Protein AF-0000000067930730 (afdb_homodimer)

Sequence (250 aa):
MSTTVNVRYMVNDVDEALAWYTKHLGFTQLSNHAPAFADVTRGALRLLLSGPTSSAGRPMPDSERPSPGGWNRIHLIVEDIAAEVARLRAAGLSFRNEIVTGPGGSQILLVDPSGNLVELFQPAKMSTTVNVRYMVNDVDEALAWYTKHLGFTQLSNHAPAFADVTRGALRLLLSGPTSSAGRPMPDSERPSPGGWNRIHLIVEDIAAEVARLRAAGLSFRNEIVTGPGGSQILLVDPSGNLVELFQPAK

Structure (mmCIF, N/CA/C/O backbone):
data_AF-0000000067930730-model_v1
#
loop_
_entity.id
_entity.type
_entity.pdbx_description
1 polymer 'VOC domain-containing protein'
#
loop_
_atom_site.group_PDB
_atom_site.id
_atom_site.type_symbol
_atom_site.label_atom_id
_atom_site.label_alt_id
_atom_site.label_comp_id
_atom_site.label_asym_id
_atom_site.label_entity_id
_atom_site.label_seq_id
_atom_site.pdbx_PDB_ins_code
_atom_site.Cartn_x
_atom_site.Cartn_y
_atom_site.Cartn_z
_atom_site.occupancy
_atom_site.B_iso_or_equiv
_atom_site.auth_seq_id
_atom_site.auth_comp_id
_atom_site.auth_asym_id
_atom_site.auth_atom_id
_atom_site.pdbx_PDB_model_num
ATOM 1 N N . MET A 1 1 ? -7.398 0.346 -21.312 1 43.09 1 MET A N 1
ATOM 2 C CA . MET A 1 1 ? -6.949 -0.414 -20.141 1 43.09 1 MET A CA 1
ATOM 3 C C . MET A 1 1 ? -7.062 0.419 -18.875 1 43.09 1 MET A C 1
ATOM 5 O O . MET A 1 1 ? -6.797 1.623 -18.891 1 43.09 1 MET A O 1
ATOM 9 N N . SER A 1 2 ? -7.891 0.052 -17.953 1 58.41 2 SER A N 1
ATOM 10 C CA . SER A 1 2 ? -8.156 0.909 -16.797 1 58.41 2 SER A CA 1
ATOM 11 C C . SER A 1 2 ? -6.855 1.415 -16.172 1 58.41 2 SER A C 1
ATOM 13 O O . SER A 1 2 ? -5.895 0.658 -16.031 1 58.41 2 SER A O 1
ATOM 15 N N . THR A 1 3 ? -6.668 2.67 -16.203 1 85.94 3 THR A N 1
ATOM 16 C CA . THR A 1 3 ? -5.531 3.4 -15.648 1 85.94 3 THR A CA 1
ATOM 17 C C . THR A 1 3 ? -5.602 3.447 -14.125 1 85.94 3 THR A C 1
ATOM 19 O O . THR A 1 3 ? -4.926 4.258 -13.492 1 85.94 3 THR A O 1
ATOM 22 N N . THR A 1 4 ? -6.422 2.52 -13.617 1 95.62 4 THR A N 1
ATOM 23 C CA . THR A 1 4 ? -6.645 2.553 -12.172 1 95.62 4 THR A CA 1
ATOM 24 C C . THR A 1 4 ? -5.617 1.688 -11.445 1 95.62 4 THR A C 1
ATOM 26 O O . THR A 1 4 ? -5.305 0.58 -11.891 1 95.62 4 THR A O 1
ATOM 29 N N . VAL A 1 5 ? -5.117 2.209 -10.359 1 98.19 5 VAL A N 1
ATOM 30 C CA . VAL A 1 5 ? -4.25 1.456 -9.461 1 98.19 5 VAL A CA 1
ATOM 31 C C . VAL A 1 5 ? -5.008 1.105 -8.18 1 98.19 5 VAL A C 1
ATOM 33 O O . VAL A 1 5 ? -5.5 1.993 -7.48 1 98.19 5 VAL A O 1
ATOM 36 N N . ASN A 1 6 ? -5.133 -0.184 -7.887 1 98.5 6 ASN A N 1
ATOM 37 C CA . ASN A 1 6 ? -5.781 -0.637 -6.66 1 98.5 6 ASN A CA 1
ATOM 38 C C . ASN A 1 6 ? -4.766 -0.898 -5.555 1 98.5 6 ASN A C 1
ATOM 40 O O . ASN A 1 6 ? -3.729 -1.522 -5.789 1 98.5 6 ASN A O 1
ATOM 44 N N . VAL A 1 7 ? -5.047 -0.409 -4.391 1 98.94 7 VAL A N 1
ATOM 45 C CA . VAL A 1 7 ? -4.301 -0.706 -3.172 1 98.94 7 VAL A CA 1
ATOM 46 C C . VAL A 1 7 ? -5.266 -1.137 -2.068 1 98.94 7 VAL A C 1
ATOM 48 O O . VAL A 1 7 ? -6.312 -0.516 -1.873 1 98.94 7 VAL A O 1
ATOM 51 N N . ARG A 1 8 ? -4.949 -2.152 -1.389 1 98.88 8 ARG A N 1
ATOM 52 C CA . ARG A 1 8 ? -5.812 -2.607 -0.304 1 98.88 8 ARG A CA 1
ATOM 53 C C . ARG A 1 8 ? -5.223 -2.24 1.055 1 98.88 8 ARG A C 1
ATOM 55 O O . ARG A 1 8 ? -4.066 -2.553 1.34 1 98.88 8 ARG A O 1
ATOM 62 N N . TYR A 1 9 ? -5.957 -1.574 1.856 1 98.94 9 TYR A N 1
ATOM 63 C CA . TYR A 1 9 ? -5.711 -1.359 3.277 1 98.94 9 TYR A CA 1
ATOM 64 C C . TYR A 1 9 ? -6.664 -2.188 4.129 1 98.94 9 TYR A C 1
ATOM 66 O O . TYR A 1 9 ? -7.875 -2.18 3.902 1 98.94 9 TYR A O 1
ATOM 74 N N . MET A 1 10 ? -6.129 -2.941 5.074 1 98.88 10 MET A N 1
ATOM 75 C CA . MET A 1 10 ? -6.973 -3.514 6.121 1 98.88 10 MET A CA 1
ATOM 76 C C . MET A 1 10 ? -7.418 -2.441 7.105 1 98.88 10 MET A C 1
ATOM 78 O O . MET A 1 10 ? -6.629 -1.58 7.496 1 98.88 10 MET A O 1
ATOM 82 N N . VAL A 1 11 ? -8.648 -2.516 7.465 1 98.94 11 VAL A N 1
ATOM 83 C CA . VAL A 1 11 ? -9.148 -1.526 8.414 1 98.94 11 VAL A CA 1
ATOM 84 C C . VAL A 1 11 ? -9.961 -2.221 9.5 1 98.94 11 VAL A C 1
ATOM 86 O O . VAL A 1 11 ? -10.547 -3.283 9.266 1 98.94 11 VAL A O 1
ATOM 89 N N . ASN A 1 12 ? -10.031 -1.617 10.695 1 98.81 12 ASN A N 1
ATOM 90 C CA . ASN A 1 12 ? -10.805 -2.168 11.805 1 98.81 12 ASN A CA 1
ATOM 91 C C . ASN A 1 12 ? -12.297 -1.916 11.633 1 98.81 12 ASN A C 1
ATOM 93 O O . ASN A 1 12 ? -13.117 -2.762 11.992 1 98.81 12 ASN A O 1
ATOM 97 N N . ASP A 1 13 ? -12.664 -0.769 11.164 1 98.88 13 ASP A N 1
ATOM 98 C CA . ASP A 1 13 ? -14.031 -0.29 10.977 1 98.88 13 ASP A CA 1
ATOM 99 C C . ASP A 1 13 ? -14.18 0.41 9.625 1 98.88 13 ASP A C 1
ATOM 101 O O . ASP A 1 13 ? -13.688 1.523 9.438 1 98.88 13 ASP A O 1
ATOM 105 N N . VAL A 1 14 ? -14.961 -0.175 8.719 1 98.88 14 VAL A N 1
ATOM 106 C CA . VAL A 1 14 ? -15.039 0.259 7.328 1 98.88 14 VAL A CA 1
ATOM 107 C C . VAL A 1 14 ? -15.719 1.623 7.246 1 98.88 14 VAL A C 1
ATOM 109 O O . VAL A 1 14 ? -15.242 2.521 6.551 1 98.88 14 VAL A O 1
ATOM 112 N N . ASP A 1 15 ? -16.766 1.771 7.965 1 98.88 15 ASP A N 1
ATOM 113 C CA . ASP A 1 15 ? -17.484 3.043 7.926 1 98.88 15 ASP A CA 1
ATOM 114 C C . ASP A 1 15 ? -16.609 4.18 8.438 1 98.88 15 ASP A C 1
ATOM 116 O O . ASP A 1 15 ? -16.609 5.281 7.883 1 98.88 15 ASP A O 1
ATOM 120 N N . GLU A 1 16 ? -15.93 3.934 9.516 1 98.88 16 GLU A N 1
ATOM 121 C CA . GLU A 1 16 ? -15.039 4.945 10.062 1 98.88 16 GLU A CA 1
ATOM 122 C C . GLU A 1 16 ? -13.945 5.316 9.062 1 98.88 16 GLU A C 1
ATOM 124 O O . GLU A 1 16 ? -13.656 6.5 8.867 1 98.88 16 GLU A O 1
ATOM 129 N N . ALA A 1 17 ? -13.359 4.336 8.445 1 98.94 17 ALA A N 1
ATOM 130 C CA . ALA A 1 17 ? -12.32 4.582 7.449 1 98.94 17 ALA A CA 1
ATOM 131 C C . ALA A 1 17 ? -12.875 5.371 6.27 1 98.94 17 ALA A C 1
ATOM 133 O O . ALA A 1 17 ? -12.258 6.348 5.824 1 98.94 17 ALA A O 1
ATOM 134 N N . LEU A 1 18 ? -13.992 4.926 5.781 1 98.94 18 LEU A N 1
ATOM 135 C CA . LEU A 1 18 ? -14.648 5.594 4.66 1 98.94 18 LEU A CA 1
ATOM 136 C C . LEU A 1 18 ? -14.852 7.074 4.953 1 98.94 18 LEU A C 1
ATOM 138 O O . LEU A 1 18 ? -14.477 7.93 4.148 1 98.94 18 LEU A O 1
ATOM 142 N N . ALA A 1 19 ? -15.375 7.371 6.07 1 98.94 19 ALA A N 1
ATOM 143 C CA . ALA A 1 19 ? -15.641 8.75 6.473 1 98.94 19 ALA A CA 1
ATOM 144 C C . ALA A 1 19 ? -14.344 9.547 6.594 1 98.94 19 ALA A C 1
ATOM 146 O O . ALA A 1 19 ? -14.273 10.695 6.16 1 98.94 19 ALA A O 1
ATOM 147 N N . TRP A 1 20 ? -13.375 8.953 7.137 1 98.94 20 TRP A N 1
ATOM 148 C CA . TRP A 1 20 ? -12.102 9.617 7.398 1 98.94 20 TRP A CA 1
ATOM 149 C C . TRP A 1 20 ? -11.398 9.984 6.094 1 98.94 20 TRP A C 1
ATOM 151 O O . TRP A 1 20 ? -10.969 11.125 5.914 1 98.94 20 TRP A O 1
ATOM 161 N N . TYR A 1 21 ? -11.328 9.07 5.137 1 98.94 21 TYR A N 1
ATOM 162 C CA . TYR A 1 21 ? -10.609 9.297 3.885 1 98.94 21 TYR A CA 1
ATOM 163 C C . TYR A 1 21 ? -11.352 10.305 3.01 1 98.94 21 TYR A C 1
ATOM 165 O O . TYR A 1 21 ? -10.727 11.078 2.287 1 98.94 21 TYR A O 1
ATOM 173 N N . THR A 1 22 ? -12.641 10.234 3.033 1 98.94 22 THR A N 1
ATOM 174 C CA . THR A 1 22 ? -13.414 11.156 2.211 1 98.94 22 THR A CA 1
ATOM 175 C C . THR A 1 22 ? -13.398 12.562 2.818 1 98.94 22 THR A C 1
ATOM 177 O O . THR A 1 22 ? -13.305 13.555 2.096 1 98.94 22 THR A O 1
ATOM 180 N N . LYS A 1 23 ? -13.43 12.648 4.09 1 98.81 23 LYS A N 1
ATOM 181 C CA . LYS A 1 23 ? -13.484 13.945 4.762 1 98.81 23 LYS A CA 1
ATOM 182 C C . LYS A 1 23 ? -12.133 14.641 4.727 1 98.81 23 LYS A C 1
ATOM 184 O O . LYS A 1 23 ? -12.055 15.859 4.516 1 98.81 23 LYS A O 1
ATOM 189 N N . HIS A 1 24 ? -11.07 13.891 4.93 1 98.88 24 HIS A N 1
ATOM 190 C CA . HIS A 1 24 ? -9.836 14.578 5.285 1 98.88 24 HIS A CA 1
ATOM 191 C C . HIS A 1 24 ? -8.836 14.547 4.133 1 98.88 24 HIS A C 1
ATOM 193 O O . HIS A 1 24 ? -7.914 15.367 4.086 1 98.88 24 HIS A O 1
ATOM 199 N N . LEU A 1 25 ? -9.008 13.57 3.197 1 98.69 25 LEU A N 1
ATOM 200 C CA . LEU A 1 25 ? -7.898 13.383 2.268 1 98.69 25 LEU A CA 1
ATOM 201 C C . LEU A 1 25 ? -8.375 13.484 0.823 1 98.69 25 LEU A C 1
ATOM 203 O O . LEU A 1 25 ? -7.664 13.094 -0.102 1 98.69 25 LEU A O 1
ATOM 207 N N . GLY A 1 26 ? -9.586 13.914 0.59 1 97.94 26 GLY A N 1
ATOM 208 C CA . GLY A 1 26 ? -10.062 14.25 -0.742 1 97.94 26 GLY A CA 1
ATOM 209 C C . GLY A 1 26 ? -10.461 13.039 -1.556 1 97.94 26 GLY A C 1
ATOM 210 O O . GLY A 1 26 ? -10.523 13.102 -2.785 1 97.94 26 GLY A O 1
ATOM 211 N N . PHE A 1 27 ? -10.633 11.922 -0.904 1 98.69 27 PHE A N 1
ATOM 212 C CA . PHE A 1 27 ? -11.125 10.742 -1.607 1 98.69 27 PHE A CA 1
ATOM 213 C C . PHE A 1 27 ? -12.625 10.844 -1.852 1 98.69 27 PHE A C 1
ATOM 215 O O . PHE A 1 27 ? -13.344 11.508 -1.096 1 98.69 27 PHE A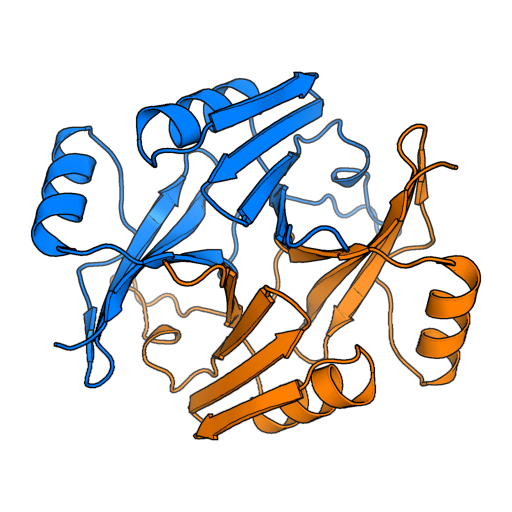 O 1
ATOM 222 N N . THR A 1 28 ? -13.07 10.125 -2.928 1 98.81 28 THR A N 1
ATOM 223 C CA . THR A 1 28 ? -14.492 9.984 -3.232 1 98.81 28 THR A CA 1
ATOM 224 C C . THR A 1 28 ? -14.938 8.539 -3.045 1 98.81 28 THR A C 1
ATOM 226 O O . THR A 1 28 ? -14.242 7.605 -3.453 1 98.81 28 THR A O 1
ATOM 229 N N . GLN A 1 29 ? -16.094 8.367 -2.436 1 98.88 29 GLN A N 1
ATOM 230 C CA . GLN A 1 29 ? -16.641 7.031 -2.217 1 98.88 29 GLN A CA 1
ATOM 231 C C . GLN A 1 29 ? -17.078 6.391 -3.531 1 98.88 29 GLN A C 1
ATOM 233 O O . GLN A 1 29 ? -17.75 7.023 -4.34 1 98.88 29 GLN A O 1
ATOM 238 N N . LEU A 1 30 ? -16.703 5.18 -3.752 1 98.75 30 LEU A N 1
ATOM 239 C CA . LEU A 1 30 ? -17.156 4.418 -4.906 1 98.75 30 LEU A CA 1
ATOM 240 C C . LEU A 1 30 ? -18.266 3.449 -4.516 1 98.75 30 LEU A C 1
ATOM 242 O O . LEU A 1 30 ? -19.281 3.342 -5.211 1 98.75 30 LEU A O 1
ATOM 246 N N . SER A 1 31 ? -18.094 2.67 -3.455 1 98.56 31 SER A N 1
ATOM 247 C CA . SER A 1 31 ? -19.094 1.744 -2.949 1 98.56 31 SER A CA 1
ATOM 248 C C . SER A 1 31 ? -18.984 1.576 -1.438 1 98.56 31 SER A C 1
ATOM 250 O O . SER A 1 31 ? -17.953 1.918 -0.846 1 98.56 31 SER A O 1
ATOM 252 N N . ASN A 1 32 ? -20.016 1.105 -0.797 1 98.69 32 ASN A N 1
ATOM 253 C CA . ASN A 1 32 ? -20.062 0.792 0.627 1 98.69 32 ASN A CA 1
ATOM 254 C C . ASN A 1 32 ? -20.812 -0.507 0.894 1 98.69 32 ASN A C 1
ATOM 256 O O . ASN A 1 32 ? -22.047 -0.549 0.79 1 98.69 32 ASN A O 1
ATOM 260 N N . HIS A 1 33 ? -20.109 -1.463 1.196 1 98 33 HIS A N 1
ATOM 261 C CA . HIS A 1 33 ? -20.641 -2.764 1.59 1 98 33 HIS A CA 1
ATOM 262 C C . HIS A 1 33 ? -20.203 -3.127 3.008 1 98 33 HIS A C 1
ATOM 264 O O . HIS A 1 33 ? -19.828 -4.266 3.271 1 98 33 HIS A O 1
ATOM 270 N N . ALA A 1 34 ? -20.188 -2.219 3.916 1 98 34 ALA A N 1
ATOM 271 C CA . ALA A 1 34 ? -19.828 -2.436 5.316 1 98 34 ALA A CA 1
ATOM 272 C C . ALA A 1 34 ? -20.719 -3.504 5.945 1 98 34 ALA A C 1
ATOM 274 O O . ALA A 1 34 ? -21.891 -3.645 5.578 1 98 34 ALA A O 1
ATOM 275 N N . PRO A 1 35 ? -20.188 -4.227 6.902 1 98.31 35 PRO A N 1
ATOM 276 C CA . PRO A 1 35 ? -18.891 -3.965 7.527 1 98.31 35 PRO A CA 1
ATOM 277 C C . PRO A 1 35 ? -17.734 -4.621 6.773 1 98.31 35 PRO A C 1
ATOM 279 O O . PRO A 1 35 ? -16.578 -4.484 7.176 1 98.31 35 PRO A O 1
ATOM 282 N N . ALA A 1 36 ? -17.969 -5.227 5.676 1 97.75 36 ALA A N 1
ATOM 283 C CA . ALA A 1 36 ? -16.938 -6.035 5.039 1 97.75 36 ALA A CA 1
ATOM 284 C C . ALA A 1 36 ? -15.992 -5.168 4.207 1 97.75 36 ALA A C 1
ATOM 286 O O . ALA A 1 36 ? -14.773 -5.379 4.211 1 97.75 36 ALA A O 1
ATOM 287 N N . PHE A 1 37 ? -16.625 -4.207 3.607 1 98.12 37 PHE A N 1
ATOM 288 C CA . PHE A 1 37 ? -15.789 -3.631 2.553 1 98.12 37 PHE A CA 1
ATOM 289 C C . PHE A 1 37 ? -16.359 -2.291 2.092 1 98.12 37 PHE A C 1
ATOM 291 O O . PHE A 1 37 ? -17.578 -2.127 1.991 1 98.12 37 PHE A O 1
ATOM 298 N N . ALA A 1 38 ? -15.516 -1.338 1.726 1 98.81 38 ALA A N 1
ATOM 299 C CA . ALA A 1 38 ? -15.797 -0.147 0.929 1 98.81 38 ALA A CA 1
ATOM 300 C C . ALA A 1 38 ? -14.594 0.24 0.074 1 98.81 38 ALA A C 1
ATOM 302 O O . ALA A 1 38 ? -13.492 -0.275 0.275 1 98.81 38 ALA A O 1
ATOM 303 N N . ASP A 1 39 ? -14.836 1.075 -0.892 1 98.75 39 ASP A N 1
ATOM 304 C CA . ASP A 1 39 ? -13.695 1.594 -1.638 1 98.75 39 ASP A CA 1
ATOM 305 C C . ASP A 1 39 ? -13.883 3.068 -1.982 1 98.75 39 ASP A C 1
ATOM 307 O O . ASP A 1 39 ? -15.016 3.553 -2.051 1 98.75 39 ASP A O 1
ATOM 311 N N . VAL A 1 40 ? -12.773 3.73 -2.105 1 98.88 40 VAL A N 1
ATOM 312 C CA . VAL A 1 40 ? -12.719 5.152 -2.424 1 98.88 40 VAL A CA 1
ATOM 313 C C . VAL A 1 40 ? -11.68 5.395 -3.518 1 98.88 40 VAL A C 1
ATOM 315 O O . VAL A 1 40 ? -10.805 4.555 -3.75 1 98.88 40 VAL A O 1
ATOM 318 N N . THR A 1 41 ? -11.781 6.555 -4.137 1 98.56 41 THR A N 1
ATOM 319 C CA . THR A 1 41 ? -10.828 6.867 -5.195 1 98.56 41 THR A CA 1
ATOM 320 C C . THR A 1 41 ? -10.328 8.305 -5.066 1 98.56 41 THR A C 1
ATOM 322 O O . THR A 1 41 ? -11.047 9.172 -4.57 1 98.56 41 THR A O 1
ATOM 325 N N . ARG A 1 42 ? -9.172 8.594 -5.43 1 97.81 42 ARG A N 1
ATOM 326 C CA . ARG A 1 42 ? -8.5 9.883 -5.609 1 97.81 42 ARG A CA 1
ATOM 327 C C . ARG A 1 42 ? -7.547 9.844 -6.797 1 97.81 42 ARG A C 1
ATOM 329 O O . ARG A 1 42 ? -6.477 9.234 -6.723 1 97.81 42 ARG A O 1
ATOM 336 N N . GLY A 1 43 ? -7.969 10.531 -7.93 1 95.94 43 GLY A N 1
ATOM 337 C CA . GLY A 1 43 ? -7.25 10.352 -9.18 1 95.94 43 GLY A CA 1
ATOM 338 C C . GLY A 1 43 ? -7.273 8.914 -9.68 1 95.94 43 GLY A C 1
ATOM 339 O O . GLY A 1 43 ? -8.336 8.305 -9.781 1 95.94 43 GLY A O 1
ATOM 340 N N . ALA A 1 44 ? -6.074 8.375 -9.984 1 97.31 44 ALA A N 1
ATOM 341 C CA . ALA A 1 44 ? -5.965 7.023 -10.516 1 97.31 44 ALA A CA 1
ATOM 342 C C . ALA A 1 44 ? -5.922 5.992 -9.391 1 97.31 44 ALA A C 1
ATOM 344 O O . ALA A 1 44 ? -5.941 4.785 -9.641 1 97.31 44 ALA A O 1
ATOM 345 N N . LEU A 1 45 ? -5.848 6.426 -8.172 1 98.38 45 LEU A N 1
ATOM 346 C CA . LEU A 1 45 ? -5.77 5.516 -7.031 1 98.38 45 LEU A CA 1
ATOM 347 C C . LEU A 1 45 ? -7.16 5.086 -6.582 1 98.38 45 LEU A C 1
ATOM 349 O O . LEU A 1 45 ? -8.008 5.93 -6.27 1 98.38 45 LEU A O 1
ATOM 353 N N . ARG A 1 46 ? -7.418 3.846 -6.551 1 98.69 46 ARG A N 1
ATOM 354 C CA . ARG A 1 46 ? -8.539 3.229 -5.848 1 98.69 46 ARG A CA 1
ATOM 355 C C . ARG A 1 46 ? -8.062 2.51 -4.59 1 98.69 46 ARG A C 1
ATOM 357 O O . ARG A 1 46 ? -7.297 1.549 -4.672 1 98.69 46 ARG A O 1
ATOM 364 N N . LEU A 1 47 ? -8.492 3.004 -3.488 1 98.94 47 LEU A N 1
ATOM 365 C CA . LEU A 1 47 ? -8.156 2.398 -2.205 1 98.94 47 LEU A CA 1
ATOM 366 C C . LEU A 1 47 ? -9.258 1.458 -1.738 1 98.94 47 LEU A C 1
ATOM 368 O O . LEU A 1 47 ? -10.406 1.879 -1.562 1 98.94 47 LEU A O 1
ATOM 372 N N . LEU A 1 48 ? -8.93 0.212 -1.618 1 98.88 48 LEU A N 1
ATOM 373 C CA . LEU A 1 48 ? -9.836 -0.809 -1.102 1 98.88 48 LEU A CA 1
ATOM 374 C C . LEU A 1 48 ? -9.758 -0.882 0.42 1 98.88 48 LEU A C 1
ATOM 376 O O . LEU A 1 48 ? -8.727 -1.268 0.977 1 98.88 48 LEU A O 1
ATOM 380 N N . LEU A 1 49 ? -10.781 -0.483 1.051 1 98.94 49 LEU A N 1
ATOM 381 C CA . LEU A 1 49 ? -10.891 -0.521 2.506 1 98.94 49 LEU A CA 1
ATOM 382 C C . LEU A 1 49 ? -11.539 -1.82 2.967 1 98.94 49 LEU A C 1
ATOM 384 O O . LEU A 1 49 ? -12.766 -1.954 2.924 1 98.94 49 LEU A O 1
ATOM 388 N N . SER A 1 50 ? -10.773 -2.723 3.459 1 98.75 50 SER A N 1
ATOM 389 C CA . SER A 1 50 ? -11.25 -4.07 3.758 1 98.75 50 SER A CA 1
ATOM 390 C C . SER A 1 50 ? -11.359 -4.297 5.262 1 98.75 50 SER A C 1
ATOM 392 O O . SER A 1 50 ? -10.367 -4.191 5.984 1 98.75 50 SER A O 1
ATOM 394 N N . GLY A 1 51 ? -12.484 -4.605 5.688 1 98.56 51 GLY A N 1
ATOM 395 C CA . GLY A 1 51 ? -12.703 -4.938 7.086 1 98.56 51 GLY A CA 1
ATOM 396 C C . GLY A 1 51 ? -12.438 -6.398 7.398 1 98.56 51 GLY A C 1
ATOM 397 O O . GLY A 1 51 ? -12.086 -7.176 6.508 1 98.56 51 GLY A O 1
ATOM 398 N N . PRO A 1 52 ? -12.602 -6.75 8.711 1 97.5 52 PRO A N 1
ATOM 399 C CA . PRO A 1 52 ? -12.258 -8.109 9.133 1 97.5 52 PRO A CA 1
ATOM 400 C C . PRO A 1 52 ? -13.156 -9.164 8.5 1 97.5 52 PRO A C 1
ATOM 402 O O . PRO A 1 52 ? -12.789 -10.344 8.453 1 97.5 52 PRO A O 1
ATOM 405 N N . THR A 1 53 ? -14.336 -8.82 8.031 1 96.19 53 THR A N 1
ATOM 406 C CA . THR A 1 53 ? -15.266 -9.812 7.496 1 96.19 53 THR A CA 1
ATOM 407 C C . THR A 1 53 ? -15.188 -9.867 5.973 1 96.19 53 THR A C 1
ATOM 409 O O . THR A 1 53 ? -16 -10.531 5.328 1 96.19 53 THR A O 1
ATOM 412 N N . SER A 1 54 ? -14.305 -9.148 5.414 1 96.25 54 SER A N 1
ATOM 413 C CA . SER A 1 54 ? -14.086 -9.211 3.973 1 96.25 54 SER A CA 1
ATOM 414 C C . SER A 1 54 ? -13.398 -10.508 3.572 1 96.25 54 SER A C 1
ATOM 416 O O . SER A 1 54 ? -12.836 -11.203 4.418 1 96.25 54 SER A O 1
ATOM 418 N N . SER A 1 55 ? -13.445 -10.789 2.277 1 94.81 55 SER A N 1
ATOM 419 C CA . SER A 1 55 ? -12.688 -11.93 1.771 1 94.81 55 SER A CA 1
ATOM 420 C C . SER A 1 55 ? -11.195 -11.766 2.037 1 94.81 55 SER A C 1
ATOM 422 O O . SER A 1 55 ? -10.508 -12.742 2.334 1 94.81 55 SER A O 1
ATOM 424 N N . ALA A 1 56 ? -10.664 -10.578 2.016 1 96.12 56 ALA A N 1
ATOM 425 C CA . ALA A 1 56 ? -9.25 -10.297 2.25 1 96.12 56 ALA A CA 1
ATOM 426 C C . ALA A 1 56 ? -8.891 -10.477 3.723 1 96.12 56 ALA A C 1
ATOM 428 O O . ALA A 1 56 ? -7.715 -10.539 4.078 1 96.12 56 ALA A O 1
ATOM 429 N N . GLY A 1 57 ? -9.852 -10.461 4.555 1 96.31 57 GLY A N 1
ATOM 430 C CA . GLY A 1 57 ? -9.648 -10.586 5.992 1 96.31 57 GLY A CA 1
ATOM 431 C C . GLY A 1 57 ? -9.703 -12.016 6.48 1 96.31 57 GLY A C 1
ATOM 432 O O . GLY A 1 57 ? -9.625 -12.273 7.684 1 96.31 57 GLY A O 1
ATOM 433 N N . ARG A 1 58 ? -9.898 -12.953 5.562 1 95.25 58 ARG A N 1
ATOM 434 C CA . ARG A 1 58 ? -9.961 -14.359 5.949 1 95.25 58 ARG A CA 1
ATOM 435 C C . ARG A 1 58 ? -8.648 -14.82 6.57 1 95.25 58 ARG A C 1
ATOM 437 O O . ARG A 1 58 ? -7.57 -14.398 6.145 1 95.25 58 ARG A O 1
ATOM 444 N N . PRO A 1 59 ? -8.789 -15.703 7.559 1 96.19 59 PRO A N 1
ATOM 445 C CA . PRO A 1 59 ? -7.559 -16.219 8.172 1 96.19 59 PRO A CA 1
ATOM 446 C C . PRO A 1 59 ? -6.656 -16.938 7.168 1 96.19 59 PRO A C 1
ATOM 448 O O . PRO A 1 59 ? -7.148 -17.594 6.254 1 96.19 59 PRO A O 1
ATOM 451 N N . MET A 1 60 ? -5.402 -16.812 7.41 1 97.06 60 MET A N 1
ATOM 452 C CA . MET A 1 60 ? -4.414 -17.547 6.629 1 97.06 60 MET A CA 1
ATOM 453 C C . MET A 1 60 ? -4.375 -19.016 7.047 1 97.06 60 MET A C 1
ATOM 455 O O . MET A 1 60 ? -4.938 -19.391 8.078 1 97.06 60 MET A O 1
ATOM 459 N N . PRO A 1 61 ? -3.754 -19.875 6.152 1 95.69 61 PRO A N 1
ATOM 460 C CA . PRO A 1 61 ? -3.676 -21.297 6.492 1 95.69 61 PRO A CA 1
ATOM 461 C C . PRO A 1 61 ? -3.098 -21.547 7.883 1 95.69 61 PRO A C 1
ATOM 463 O O . PRO A 1 61 ? -3.453 -22.531 8.539 1 95.69 61 PRO A O 1
ATOM 466 N N . ASP A 1 62 ? -2.26 -20.688 8.375 1 96.44 62 ASP A N 1
ATOM 467 C CA . ASP A 1 62 ? -1.674 -20.828 9.703 1 96.44 62 ASP A CA 1
ATOM 468 C C . ASP A 1 62 ? -2.539 -20.156 10.766 1 96.44 62 ASP A C 1
ATOM 470 O O . ASP A 1 62 ? -2.092 -19.922 11.891 1 96.44 62 ASP A O 1
ATOM 474 N N . SER A 1 63 ? -3.627 -19.656 10.445 1 96.88 63 SER A N 1
ATOM 475 C CA . SER A 1 63 ? -4.672 -19.094 11.297 1 96.88 63 SER A CA 1
ATOM 476 C C . SER A 1 63 ? -4.43 -17.625 11.57 1 96.88 63 SER A C 1
ATOM 478 O O . SER A 1 63 ? -5.246 -16.969 12.227 1 96.88 63 SER A O 1
ATOM 480 N N . GLU A 1 64 ? -3.301 -17.156 11.133 1 97 64 GLU A N 1
ATOM 481 C CA . GLU A 1 64 ? -3.098 -15.719 11.266 1 97 64 GLU A CA 1
ATOM 482 C C . GLU A 1 64 ? -4.145 -14.945 10.477 1 97 64 GLU A C 1
ATOM 484 O O . GLU A 1 64 ? -4.504 -15.328 9.359 1 97 64 GLU A O 1
ATOM 489 N N . ARG A 1 65 ? -4.57 -13.781 11.062 1 97.44 65 ARG A N 1
ATOM 490 C CA . ARG A 1 65 ? -5.547 -12.945 10.383 1 97.44 65 ARG A CA 1
ATOM 491 C C . ARG A 1 65 ? -4.906 -11.648 9.883 1 97.44 65 ARG A C 1
ATOM 493 O O . ARG A 1 65 ? -4.16 -11 10.617 1 97.44 65 ARG A O 1
ATOM 500 N N . PRO A 1 66 ? -5.258 -11.289 8.664 1 98.06 66 PRO A N 1
ATOM 501 C CA . PRO A 1 66 ? -4.84 -9.953 8.227 1 98.06 66 PRO A CA 1
ATOM 502 C C . PRO A 1 66 ? -5.301 -8.852 9.172 1 98.06 66 PRO A C 1
ATOM 504 O O . PRO A 1 66 ? -6.402 -8.922 9.719 1 98.06 66 PRO A O 1
ATOM 507 N N . SER A 1 67 ? -4.453 -7.895 9.375 1 98.56 67 SER A N 1
ATOM 508 C CA . SER A 1 67 ? -4.754 -6.789 10.281 1 98.56 67 SER A CA 1
ATOM 509 C C . SER A 1 67 ? -4.156 -5.484 9.773 1 98.56 67 SER A C 1
ATOM 511 O O . SER A 1 67 ? -3.201 -5.492 8.992 1 98.56 67 SER A O 1
ATOM 513 N N . PRO A 1 68 ? -4.742 -4.344 10.172 1 98.69 68 PRO A N 1
ATOM 514 C CA . PRO A 1 68 ? -4.199 -3.062 9.719 1 98.69 68 PRO A CA 1
ATOM 515 C C . PRO A 1 68 ? -2.84 -2.744 10.336 1 98.69 68 PRO A C 1
ATOM 517 O O . PRO A 1 68 ? -2.428 -3.398 11.297 1 98.69 68 PRO A O 1
ATOM 520 N N . GLY A 1 69 ? -2.217 -1.686 9.734 1 98.19 69 GLY A N 1
ATOM 521 C CA . GLY A 1 69 ? -0.925 -1.211 10.195 1 98.19 69 GLY A CA 1
ATOM 522 C C . GLY A 1 69 ? 0.209 -1.526 9.242 1 98.19 69 GLY A C 1
ATOM 523 O O . GLY A 1 69 ? -0.001 -1.612 8.031 1 98.19 69 GLY A O 1
ATOM 524 N N . GLY A 1 70 ? 1.497 -1.502 9.883 1 98.06 70 GLY A N 1
ATOM 525 C CA . GLY A 1 70 ? 2.701 -1.713 9.102 1 98.06 70 GLY A CA 1
ATOM 526 C C . GLY A 1 70 ? 3.268 -0.431 8.516 1 98.06 70 GLY A C 1
ATOM 527 O O . GLY A 1 70 ? 2.834 0.665 8.875 1 98.06 70 GLY A O 1
ATOM 528 N N . TRP A 1 71 ? 4.27 -0.64 7.633 1 98.69 71 TRP A N 1
ATOM 529 C CA . TRP A 1 71 ? 5.043 0.525 7.215 1 98.69 71 TRP A CA 1
ATOM 530 C C . TRP A 1 71 ? 4.855 0.796 5.727 1 98.69 71 TRP A C 1
ATOM 532 O O . TRP A 1 71 ? 5.195 1.877 5.238 1 98.69 71 TRP A O 1
ATOM 542 N N . ASN A 1 72 ? 4.375 -0.225 4.895 1 98.81 72 ASN A N 1
ATOM 543 C CA . ASN A 1 72 ? 4.004 0.034 3.508 1 98.81 72 ASN A CA 1
ATOM 544 C C . ASN A 1 72 ? 2.807 0.973 3.414 1 98.81 72 ASN A C 1
ATOM 546 O O . ASN A 1 72 ? 1.866 0.866 4.203 1 98.81 72 ASN A O 1
ATOM 550 N N . ARG A 1 73 ? 2.828 1.86 2.344 1 98.88 73 ARG A N 1
ATOM 551 C CA . ARG A 1 73 ? 1.809 2.902 2.408 1 98.88 73 ARG A CA 1
ATOM 552 C C . ARG A 1 73 ? 1.574 3.525 1.036 1 98.88 73 ARG A C 1
ATOM 554 O O . ARG A 1 73 ? 2.455 3.488 0.174 1 98.88 73 ARG A O 1
ATOM 561 N N . ILE A 1 74 ? 0.384 4.059 0.917 1 98.88 74 ILE A N 1
ATOM 562 C CA . ILE A 1 74 ? 0.145 4.961 -0.203 1 98.88 74 ILE A CA 1
ATOM 563 C C . ILE A 1 74 ? 0.884 6.277 0.03 1 98.88 74 ILE A C 1
ATOM 565 O O . ILE A 1 74 ? 1.159 6.648 1.174 1 98.88 74 ILE A O 1
ATOM 569 N N . HIS A 1 75 ? 1.244 6.852 -0.99 1 98.31 75 HIS A N 1
ATOM 570 C CA . HIS A 1 75 ? 2.07 8.047 -1.071 1 98.31 75 HIS A CA 1
ATOM 571 C C . HIS A 1 75 ? 1.357 9.164 -1.832 1 98.31 75 HIS A C 1
ATOM 573 O O . HIS A 1 75 ? 1.197 9.078 -3.053 1 98.31 75 HIS A O 1
ATOM 579 N N . LEU A 1 76 ? 0.938 10.258 -1.132 1 98.38 76 LEU A N 1
ATOM 580 C CA . LEU A 1 76 ? 0.15 11.336 -1.723 1 98.38 76 LEU A CA 1
ATOM 581 C C . LEU A 1 76 ? 0.985 12.602 -1.871 1 98.38 76 LEU A C 1
ATOM 583 O O . LEU A 1 76 ? 1.488 13.133 -0.881 1 98.38 76 LEU A O 1
ATOM 587 N N . ILE A 1 77 ? 1.036 13.109 -3.02 1 97.94 77 ILE A N 1
ATOM 588 C CA . ILE A 1 77 ? 1.752 14.352 -3.289 1 97.94 77 ILE A CA 1
ATOM 589 C C . ILE A 1 77 ? 0.876 15.539 -2.91 1 97.94 77 ILE A C 1
ATOM 591 O O . ILE A 1 77 ? -0.305 15.594 -3.262 1 97.94 77 ILE A O 1
ATOM 595 N N . VAL A 1 78 ? 1.444 16.422 -2.145 1 97.81 78 VAL A N 1
ATOM 596 C CA . VAL A 1 78 ? 0.752 17.656 -1.795 1 97.81 78 VAL A CA 1
ATOM 597 C C . VAL A 1 78 ? 1.573 18.859 -2.256 1 97.81 78 VAL A C 1
ATOM 599 O O . VAL A 1 78 ? 2.797 18.766 -2.373 1 97.81 78 VAL A O 1
ATOM 602 N N . GLU A 1 79 ? 0.914 19.953 -2.531 1 97 79 GLU A N 1
ATOM 603 C CA . GLU A 1 79 ? 1.574 21.156 -3.049 1 97 79 GLU A CA 1
ATOM 604 C C . GLU A 1 79 ? 2.318 21.891 -1.942 1 97 79 GLU A C 1
ATOM 606 O O . GLU A 1 79 ? 3.402 22.422 -2.17 1 97 79 GLU A O 1
ATOM 611 N N . ASP A 1 80 ? 1.746 22 -0.801 1 98.38 80 ASP A N 1
ATOM 612 C CA . ASP A 1 80 ? 2.273 22.672 0.383 1 98.38 80 ASP A CA 1
ATOM 613 C C . ASP A 1 80 ? 2.111 21.797 1.626 1 98.38 80 ASP A C 1
ATOM 615 O O . ASP A 1 80 ? 1.076 21.844 2.293 1 98.38 80 ASP A O 1
ATOM 619 N N . ILE A 1 81 ? 3.191 21.125 1.962 1 98.69 81 ILE A N 1
ATOM 620 C CA . ILE A 1 81 ? 3.096 20.094 2.996 1 98.69 81 ILE A CA 1
ATOM 621 C C . ILE A 1 81 ? 2.908 20.75 4.359 1 98.69 81 ILE A C 1
ATOM 623 O O . ILE A 1 81 ? 2.184 20.234 5.215 1 98.69 81 ILE A O 1
ATOM 627 N N . ALA A 1 82 ? 3.535 21.875 4.586 1 98.69 82 ALA A N 1
ATOM 628 C CA . ALA A 1 82 ? 3.369 22.578 5.855 1 98.69 82 ALA A CA 1
ATOM 629 C C . ALA A 1 82 ? 1.911 22.969 6.078 1 98.69 82 ALA A C 1
ATOM 631 O O . ALA A 1 82 ? 1.361 22.75 7.16 1 98.69 82 ALA A O 1
ATOM 632 N N . ALA A 1 83 ? 1.277 23.5 5.078 1 98.81 83 ALA A N 1
ATOM 633 C CA . ALA A 1 83 ? -0.118 23.922 5.172 1 98.81 83 ALA A CA 1
ATOM 634 C C . ALA A 1 83 ? -1.041 22.719 5.375 1 98.81 83 ALA A C 1
ATOM 636 O O . ALA A 1 83 ? -1.984 22.781 6.164 1 98.81 83 ALA A O 1
ATOM 637 N N . GLU A 1 84 ? -0.782 21.656 4.629 1 98.81 84 GLU A N 1
ATOM 638 C CA . GLU A 1 84 ? -1.631 20.484 4.734 1 98.81 84 GLU A CA 1
ATOM 639 C C . GLU A 1 84 ? -1.514 19.844 6.113 1 98.81 84 GLU A C 1
ATOM 641 O O . GLU A 1 84 ? -2.518 19.422 6.699 1 98.81 84 GLU A O 1
ATOM 646 N N . VAL A 1 85 ? -0.313 19.734 6.648 1 98.88 85 VAL A N 1
ATOM 647 C CA . VAL A 1 85 ? -0.092 19.172 7.977 1 98.88 85 VAL A CA 1
ATOM 648 C C . VAL A 1 85 ? -0.791 20.031 9.023 1 98.88 85 VAL A C 1
ATOM 650 O O . VAL A 1 85 ? -1.449 19.516 9.93 1 98.88 85 VAL A O 1
ATOM 653 N N . ALA A 1 86 ? -0.648 21.344 8.883 1 98.81 86 ALA A N 1
ATOM 654 C CA . ALA A 1 86 ? -1.319 22.25 9.812 1 98.81 86 ALA A CA 1
ATOM 655 C C . ALA A 1 86 ? -2.83 22.047 9.789 1 98.81 86 ALA A C 1
ATOM 657 O O . ALA A 1 86 ? -3.469 21.969 10.844 1 98.81 86 ALA A O 1
ATOM 658 N N . ARG A 1 87 ? -3.379 21.938 8.664 1 98.75 87 ARG A N 1
ATOM 659 C CA . ARG A 1 87 ? -4.816 21.719 8.508 1 98.75 87 ARG A CA 1
ATOM 660 C C . ARG A 1 87 ? -5.246 20.422 9.188 1 98.75 87 ARG A C 1
ATOM 662 O O . ARG A 1 87 ? -6.234 20.391 9.922 1 98.75 87 ARG A O 1
ATOM 669 N N . LEU A 1 88 ? -4.52 19.359 8.922 1 98.88 88 LEU A N 1
ATOM 670 C CA . LEU A 1 88 ? -4.879 18.047 9.438 1 98.88 88 LEU A CA 1
ATOM 671 C C . LEU A 1 88 ? -4.68 17.969 10.945 1 98.88 88 LEU A C 1
ATOM 673 O O . LEU A 1 88 ? -5.469 17.344 11.648 1 98.88 88 LEU A O 1
ATOM 677 N N . ARG A 1 89 ? -3.637 18.578 11.453 1 98.75 89 ARG A N 1
ATOM 678 C CA . ARG A 1 89 ? -3.455 18.656 12.898 1 98.75 89 ARG A CA 1
ATOM 679 C C . ARG A 1 89 ? -4.598 19.422 13.555 1 98.75 89 ARG A C 1
ATOM 681 O O . ARG A 1 89 ? -5.086 19.031 14.617 1 98.75 89 ARG A O 1
ATOM 688 N N . ALA A 1 90 ? -4.977 20.516 12.938 1 98.75 90 ALA A N 1
ATOM 689 C CA . ALA A 1 90 ? -6.078 21.312 13.461 1 98.75 90 ALA A CA 1
ATOM 690 C C . ALA A 1 90 ? -7.367 20.5 13.516 1 98.75 90 ALA A C 1
ATOM 692 O O . ALA A 1 90 ? -8.219 20.734 14.383 1 98.75 90 ALA A O 1
ATOM 693 N N . ALA A 1 91 ? -7.496 19.609 12.594 1 98.69 91 ALA A N 1
ATOM 694 C CA . ALA A 1 91 ? -8.664 18.734 12.547 1 98.69 91 ALA A CA 1
ATOM 695 C C . ALA A 1 91 ? -8.547 17.594 13.555 1 98.69 91 ALA A C 1
ATOM 697 O O . ALA A 1 91 ? -9.43 16.734 13.641 1 98.69 91 ALA A O 1
ATOM 698 N N . GLY A 1 92 ? -7.418 17.453 14.25 1 98.62 92 GLY A N 1
ATOM 699 C CA . GLY A 1 92 ? -7.254 16.484 15.328 1 98.62 92 GLY A CA 1
ATOM 700 C C . GLY A 1 92 ? -6.574 15.211 14.883 1 98.62 92 GLY A C 1
ATOM 701 O O . GLY A 1 92 ? -6.586 14.211 15.609 1 98.62 92 GLY A O 1
ATOM 702 N N . LEU A 1 93 ? -6.004 15.234 13.75 1 98.75 93 LEU A N 1
ATOM 703 C CA . LEU A 1 93 ? -5.391 14.008 13.242 1 98.75 93 LEU A CA 1
ATOM 704 C C . LEU A 1 93 ? -3.957 13.867 13.742 1 98.75 93 LEU A C 1
ATOM 706 O O . LEU A 1 93 ? -3.314 14.867 14.078 1 98.75 93 LEU A O 1
ATOM 710 N N . SER A 1 94 ? -3.494 12.602 13.766 1 98.31 94 SER A N 1
ATOM 711 C CA . SER A 1 94 ? -2.197 12.281 14.352 1 98.31 94 SER A CA 1
ATOM 712 C C . SER A 1 94 ? -1.175 11.93 13.281 1 98.31 94 SER A C 1
ATOM 714 O O . SER A 1 94 ? -1.524 11.352 12.25 1 98.31 94 SER A O 1
ATOM 716 N N . PHE A 1 95 ? 0.05 12.203 13.594 1 98.69 95 PHE A N 1
ATOM 717 C CA . PHE A 1 95 ? 1.2 11.883 12.758 1 98.69 95 PHE A CA 1
ATOM 718 C C . PHE A 1 95 ? 2.225 11.07 13.539 1 98.69 95 PHE A C 1
ATOM 720 O O . PHE A 1 95 ? 2.396 11.266 14.742 1 98.69 95 PHE A O 1
ATOM 727 N N . ARG A 1 96 ? 2.926 10.195 12.828 1 98.25 96 ARG A N 1
ATOM 728 C CA . ARG A 1 96 ? 3.936 9.359 13.469 1 98.25 96 ARG A CA 1
ATOM 729 C C . ARG A 1 96 ? 5.215 10.148 13.719 1 98.25 96 ARG A C 1
ATOM 731 O O . ARG A 1 96 ? 6.016 9.781 14.586 1 98.25 96 ARG A O 1
ATOM 738 N N . ASN A 1 97 ? 5.48 11.156 12.977 1 98.38 97 ASN A N 1
ATOM 739 C CA . ASN A 1 97 ? 6.707 11.945 13.023 1 98.38 97 ASN A CA 1
ATOM 740 C C . ASN A 1 97 ? 6.457 13.398 12.633 1 98.38 97 ASN A C 1
ATOM 742 O O . ASN A 1 97 ? 5.312 13.805 12.43 1 98.38 97 ASN A O 1
ATOM 746 N N . GLU A 1 98 ? 7.531 14.211 12.68 1 97.81 98 GLU A N 1
ATOM 747 C CA . GLU A 1 98 ? 7.504 15.555 12.102 1 97.81 98 GLU A CA 1
ATOM 748 C C . GLU A 1 98 ? 7.957 15.539 10.648 1 97.81 98 GLU A C 1
ATOM 750 O O . GLU A 1 98 ? 8.406 14.508 10.141 1 97.81 98 GLU A O 1
ATOM 755 N N . ILE A 1 99 ? 7.73 16.656 9.992 1 98.06 99 ILE A N 1
ATOM 756 C CA . ILE A 1 99 ? 8.125 16.734 8.586 1 98.06 99 ILE A CA 1
ATOM 757 C C . ILE A 1 99 ? 9.625 16.469 8.461 1 98.06 99 ILE A C 1
ATOM 759 O O . ILE A 1 99 ? 10.438 17.062 9.164 1 98.06 99 ILE A O 1
ATOM 763 N N . VAL A 1 100 ? 9.953 15.539 7.688 1 96 100 VAL A N 1
ATOM 764 C CA . VAL A 1 100 ? 11.336 15.234 7.348 1 96 100 VAL A CA 1
ATOM 765 C C . VAL A 1 100 ? 11.664 15.789 5.965 1 96 100 VAL A C 1
ATOM 767 O O . VAL A 1 100 ? 10.945 15.523 4.996 1 96 100 VAL A O 1
ATOM 770 N N . THR A 1 101 ? 12.766 16.5 5.852 1 94.88 101 THR A N 1
ATOM 771 C CA . THR A 1 101 ? 13.156 17.109 4.586 1 94.88 101 THR A CA 1
ATOM 772 C C . THR A 1 101 ? 14.484 16.531 4.098 1 94.88 101 THR A C 1
ATOM 774 O O . THR A 1 101 ? 15.414 16.344 4.887 1 94.88 101 THR A O 1
ATOM 777 N N . GLY A 1 102 ? 14.461 16.156 2.836 1 89.25 102 GLY A N 1
ATOM 778 C CA . GLY A 1 102 ? 15.68 15.75 2.148 1 89.25 102 GLY A CA 1
ATOM 779 C C . GLY A 1 102 ? 15.797 16.328 0.754 1 89.25 102 GLY A C 1
ATOM 780 O O . GLY A 1 102 ? 14.977 17.156 0.348 1 89.25 102 GLY A O 1
ATOM 781 N N . PRO A 1 103 ? 16.828 15.953 0.026 1 88 103 PRO A N 1
ATOM 782 C CA . PRO A 1 103 ? 17.078 16.531 -1.296 1 88 103 PRO A CA 1
ATOM 783 C C . PRO A 1 103 ? 15.922 16.312 -2.268 1 88 103 PRO A C 1
ATOM 785 O O . PRO A 1 103 ? 15.688 17.125 -3.158 1 88 103 PRO A O 1
ATOM 788 N N . GLY A 1 104 ? 15.188 15.273 -2.051 1 91.88 104 GLY A N 1
ATOM 789 C CA . GLY A 1 104 ? 14.125 14.938 -2.988 1 91.88 104 GLY A CA 1
ATOM 790 C C . GLY A 1 104 ? 12.797 15.578 -2.643 1 91.88 104 GLY A C 1
ATOM 791 O O . GLY A 1 104 ? 11.867 15.578 -3.453 1 91.88 104 GLY A O 1
ATOM 792 N N . GLY A 1 105 ? 12.719 16.109 -1.389 1 96.75 105 GLY A N 1
ATOM 793 C CA . GLY A 1 105 ? 11.461 16.703 -0.939 1 96.75 105 GLY A CA 1
ATOM 794 C C . GLY A 1 105 ? 11.211 16.5 0.545 1 96.75 105 GLY A C 1
ATOM 795 O O . GLY A 1 105 ? 12.148 16.281 1.312 1 96.75 105 GLY A O 1
ATOM 796 N N . SER A 1 106 ? 10.039 16.781 0.935 1 97.88 106 SER A N 1
ATOM 797 C CA . SER A 1 106 ? 9.617 16.672 2.328 1 97.88 106 SER A CA 1
ATOM 798 C C . SER A 1 106 ? 8.516 15.633 2.492 1 97.88 106 SER A C 1
ATOM 800 O O . SER A 1 106 ? 7.656 15.484 1.622 1 97.88 106 SER A O 1
ATOM 802 N N . GLN A 1 107 ? 8.57 14.945 3.598 1 98.38 107 GLN A N 1
ATOM 803 C CA . GLN A 1 107 ? 7.586 13.891 3.834 1 98.38 107 GLN A CA 1
ATOM 804 C C . GLN A 1 107 ? 7.148 13.867 5.297 1 98.38 107 GLN A C 1
ATOM 806 O O . GLN A 1 107 ? 7.887 14.312 6.18 1 98.38 107 GLN A O 1
ATOM 811 N N . ILE A 1 108 ? 6.016 13.32 5.578 1 98.75 108 ILE A N 1
ATOM 812 C CA . ILE A 1 108 ? 5.496 13.07 6.918 1 98.75 108 ILE A CA 1
ATOM 813 C C . ILE A 1 108 ? 4.48 11.93 6.871 1 98.75 108 ILE A C 1
ATOM 815 O O . ILE A 1 108 ? 3.828 11.711 5.848 1 98.75 108 ILE A O 1
ATOM 819 N N . LEU A 1 109 ? 4.371 11.141 7.98 1 98.88 109 LEU A N 1
ATOM 820 C CA . LEU A 1 109 ? 3.49 9.984 8.031 1 98.88 109 LEU A CA 1
ATOM 821 C C . LEU A 1 109 ? 2.232 10.289 8.836 1 98.88 109 LEU A C 1
ATOM 823 O O . LEU A 1 109 ? 2.291 10.422 10.062 1 98.88 109 LEU A O 1
ATOM 827 N N . LEU A 1 110 ? 1.12 10.391 8.125 1 98.94 110 LEU A N 1
ATOM 828 C CA . LEU A 1 110 ? -0.209 10.5 8.711 1 98.94 110 LEU A CA 1
ATOM 829 C C . LEU A 1 110 ? -0.754 9.133 9.094 1 98.94 110 LEU A C 1
ATOM 831 O O . LEU A 1 110 ? -0.609 8.164 8.344 1 98.94 110 LEU A O 1
ATOM 835 N N . VAL A 1 111 ? -1.43 8.992 10.266 1 98.81 111 VAL A N 1
ATOM 836 C CA . VAL A 1 111 ? -1.957 7.723 10.75 1 98.81 111 VAL A CA 1
ATOM 837 C C . VAL A 1 111 ? -3.479 7.707 10.617 1 98.81 111 VAL A C 1
ATOM 839 O O . VAL A 1 111 ? -4.168 8.562 11.188 1 98.81 111 VAL A O 1
ATOM 842 N N . ASP A 1 112 ? -4.012 6.762 9.859 1 98.88 112 ASP A N 1
ATOM 843 C CA . ASP A 1 112 ? -5.465 6.695 9.727 1 98.88 112 ASP A CA 1
ATOM 844 C C . ASP A 1 112 ? -6.102 6.074 10.969 1 98.88 112 ASP A C 1
ATOM 846 O O . ASP A 1 112 ? -5.398 5.633 11.875 1 98.88 112 ASP A O 1
ATOM 850 N N . PRO A 1 113 ? -7.398 5.973 11.102 1 98.81 113 PRO A N 1
ATOM 851 C CA . PRO A 1 113 ? -8.039 5.543 12.344 1 98.81 113 PRO A CA 1
ATOM 852 C C . PRO A 1 113 ? -7.699 4.105 12.719 1 98.81 113 PRO A C 1
ATOM 854 O O . PRO A 1 113 ? -7.84 3.715 13.883 1 98.81 113 PRO A O 1
ATOM 857 N N . SER A 1 114 ? -7.281 3.293 11.797 1 98.88 114 SER A N 1
ATOM 858 C CA . SER A 1 114 ? -6.984 1.887 12.047 1 98.88 114 SER A CA 1
ATOM 859 C C . SER A 1 114 ? -5.496 1.673 12.297 1 98.88 114 SER A C 1
ATOM 861 O O . SER A 1 114 ? -5.062 0.554 12.578 1 98.88 114 SER A O 1
ATOM 863 N N . GLY A 1 115 ? -4.668 2.73 12.133 1 98.69 115 GLY A N 1
ATOM 864 C CA . GLY A 1 115 ? -3.232 2.619 12.344 1 98.69 115 GLY A CA 1
ATOM 865 C C . GLY A 1 115 ? -2.445 2.475 11.055 1 98.69 115 GLY A C 1
ATOM 866 O O . GLY A 1 115 ? -1.226 2.297 11.086 1 98.69 115 GLY A O 1
ATOM 867 N N . ASN A 1 116 ? -3.084 2.494 9.898 1 98.88 116 ASN A N 1
ATOM 868 C CA . ASN A 1 116 ? -2.373 2.498 8.625 1 98.88 116 ASN A CA 1
ATOM 869 C C . ASN A 1 116 ? -1.684 3.836 8.375 1 98.88 116 ASN A C 1
ATOM 871 O O . ASN A 1 116 ? -2.16 4.879 8.82 1 98.88 116 ASN A O 1
ATOM 875 N N . LEU A 1 117 ? -0.683 3.752 7.609 1 98.88 117 LEU A N 1
ATOM 876 C CA . LEU A 1 117 ? 0.054 4.973 7.305 1 98.88 117 LEU A CA 1
ATOM 877 C C . LEU A 1 117 ? -0.329 5.512 5.93 1 98.88 117 LEU A C 1
ATOM 879 O O . LEU A 1 117 ? -0.526 4.738 4.988 1 98.88 117 LEU A O 1
ATOM 883 N N . VAL A 1 118 ? -0.433 6.801 5.832 1 98.94 118 VAL A N 1
ATOM 884 C CA . VAL A 1 118 ? -0.474 7.582 4.598 1 98.94 118 VAL A CA 1
ATOM 885 C C . VAL A 1 118 ? 0.699 8.555 4.562 1 98.94 118 VAL A C 1
ATOM 887 O O . VAL A 1 118 ? 0.846 9.391 5.457 1 98.94 118 VAL A O 1
ATOM 890 N N . GLU A 1 119 ? 1.461 8.461 3.578 1 98.94 119 GLU A N 1
ATOM 891 C CA . GLU A 1 119 ? 2.578 9.398 3.467 1 98.94 119 GLU A CA 1
ATOM 892 C C . GLU A 1 119 ? 2.191 10.625 2.648 1 98.94 119 GLU A C 1
ATOM 894 O O . GLU A 1 119 ? 1.748 10.5 1.505 1 98.94 119 GLU A O 1
ATOM 899 N N . LEU A 1 120 ? 2.277 11.812 3.23 1 98.81 120 LEU A N 1
ATOM 900 C CA . LEU A 1 120 ? 2.219 13.062 2.488 1 98.81 120 LEU A CA 1
ATOM 901 C C . LEU A 1 120 ? 3.609 13.484 2.029 1 98.81 120 LEU A C 1
ATOM 903 O O . LEU A 1 120 ? 4.574 13.406 2.793 1 98.81 120 LEU A O 1
ATOM 907 N N . PHE A 1 121 ? 3.699 13.93 0.824 1 98.69 121 PHE A N 1
ATOM 908 C CA . PHE A 1 121 ? 4.996 14.25 0.245 1 98.69 121 PHE A CA 1
ATOM 909 C C . PHE A 1 121 ? 4.918 15.516 -0.602 1 98.69 121 PHE A C 1
ATOM 911 O O . PHE A 1 121 ? 3.992 15.68 -1.402 1 98.69 121 PHE A O 1
ATOM 918 N N . GLN A 1 122 ? 5.816 16.359 -0.419 1 98.56 122 GLN A N 1
ATOM 919 C CA . GLN A 1 122 ? 6.039 17.516 -1.276 1 98.56 122 GLN A CA 1
ATOM 920 C C . GLN A 1 122 ? 7.395 17.438 -1.967 1 98.56 122 GLN A C 1
ATOM 922 O O . GLN A 1 122 ? 8.438 17.594 -1.319 1 98.56 122 GLN A O 1
ATOM 927 N N . PRO A 1 123 ? 7.402 17.219 -3.25 1 96.62 123 PRO A N 1
ATOM 928 C CA . PRO A 1 123 ? 8.695 17.203 -3.945 1 96.62 123 PRO A CA 1
ATOM 929 C C . PRO A 1 123 ? 9.453 18.516 -3.805 1 96.62 123 PRO A C 1
ATOM 931 O O . PRO A 1 123 ? 8.836 19.578 -3.664 1 96.62 123 PRO A O 1
ATOM 934 N N . ALA A 1 124 ? 10.773 18.375 -3.893 1 93.19 124 ALA A N 1
ATOM 935 C CA . ALA A 1 124 ? 11.594 19.578 -3.885 1 93.19 124 ALA A CA 1
ATOM 936 C C . ALA A 1 124 ? 11.297 20.469 -5.098 1 93.19 124 ALA A C 1
ATOM 938 O O . ALA A 1 124 ? 10.969 19.953 -6.172 1 93.19 124 ALA A O 1
ATOM 939 N N . LYS A 1 125 ? 11.195 21.844 -4.793 1 81.12 125 LYS A N 1
ATOM 940 C CA . LYS A 1 125 ? 10.977 22.797 -5.879 1 81.12 125 LYS A CA 1
ATOM 941 C C . LYS A 1 125 ? 12.219 22.906 -6.758 1 81.12 125 LYS A C 1
ATOM 943 O O . LYS A 1 125 ? 13.344 22.797 -6.273 1 81.12 125 LYS A O 1
ATOM 948 N N . MET B 1 1 ? -2.031 16.5 -15.156 1 42.81 1 MET B N 1
ATOM 949 C CA . MET B 1 1 ? -1.785 16.047 -13.781 1 42.81 1 MET B CA 1
ATOM 950 C C . MET B 1 1 ? -1.311 14.602 -13.758 1 42.81 1 MET B C 1
ATOM 952 O O . MET B 1 1 ? -1.786 13.773 -14.531 1 42.81 1 MET B O 1
ATOM 956 N N . SER B 1 2 ? -0.099 14.328 -13.352 1 58.75 2 SER B N 1
ATOM 957 C CA . SER B 1 2 ? 0.457 12.984 -13.469 1 58.75 2 SER B CA 1
ATOM 958 C C . SER B 1 2 ? -0.521 11.938 -12.953 1 58.75 2 SER B C 1
ATOM 960 O O . SER B 1 2 ? -1.158 12.133 -11.914 1 58.75 2 SER B O 1
ATOM 962 N N . THR B 1 3 ? -0.941 11.086 -13.797 1 86.06 3 THR B N 1
ATOM 963 C CA . THR B 1 3 ? -1.855 9.977 -13.539 1 86.06 3 THR B CA 1
ATOM 964 C C . THR B 1 3 ? -1.154 8.859 -12.773 1 86.06 3 THR B C 1
ATOM 966 O O . THR B 1 3 ? -1.639 7.727 -12.734 1 86.06 3 THR B O 1
ATOM 969 N N . THR B 1 4 ? -0.03 9.258 -12.172 1 95.62 4 THR B N 1
ATOM 970 C CA . THR B 1 4 ? 0.77 8.242 -11.508 1 95.62 4 THR B CA 1
ATOM 971 C C . THR B 1 4 ? 0.335 8.07 -10.055 1 95.62 4 THR B C 1
ATOM 973 O O . THR B 1 4 ? 0.085 9.062 -9.359 1 95.62 4 THR B O 1
ATOM 976 N N . VAL B 1 5 ? 0.239 6.84 -9.641 1 98.25 5 VAL B N 1
ATOM 977 C CA . VAL B 1 5 ? -0.001 6.508 -8.242 1 98.25 5 VAL B CA 1
ATOM 978 C C . VAL B 1 5 ? 1.281 5.965 -7.617 1 98.25 5 VAL B C 1
ATOM 980 O O . VAL B 1 5 ? 1.839 4.969 -8.086 1 98.25 5 VAL B O 1
ATOM 983 N N . ASN B 1 6 ? 1.767 6.625 -6.566 1 98.5 6 ASN B N 1
ATOM 984 C CA . ASN B 1 6 ? 2.949 6.168 -5.848 1 98.5 6 ASN B CA 1
ATOM 985 C C . ASN B 1 6 ? 2.572 5.336 -4.621 1 98.5 6 ASN B C 1
ATOM 987 O O . ASN B 1 6 ? 1.685 5.719 -3.857 1 98.5 6 ASN B O 1
ATOM 991 N N . VAL B 1 7 ? 3.217 4.219 -4.469 1 98.94 7 VAL B N 1
ATOM 992 C CA . VAL B 1 7 ? 3.131 3.383 -3.275 1 98.94 7 VAL B CA 1
ATOM 993 C C . VAL B 1 7 ? 4.535 3.057 -2.77 1 98.94 7 VAL B C 1
ATOM 995 O O . VAL B 1 7 ? 5.418 2.709 -3.555 1 98.94 7 VAL B O 1
ATOM 998 N N . ARG B 1 8 ? 4.738 3.182 -1.523 1 98.88 8 ARG B N 1
ATOM 999 C CA . ARG B 1 8 ? 6.051 2.865 -0.969 1 98.88 8 ARG B CA 1
ATOM 1000 C C . ARG B 1 8 ? 6.031 1.521 -0.25 1 98.88 8 ARG B C 1
ATOM 1002 O O . ARG B 1 8 ? 5.188 1.288 0.619 1 98.88 8 ARG B O 1
ATOM 1009 N N . TYR B 1 9 ? 6.887 0.645 -0.605 1 98.94 9 TYR B N 1
ATOM 1010 C CA . TYR B 1 9 ? 7.223 -0.578 0.115 1 98.94 9 TYR B CA 1
ATOM 1011 C C . TYR B 1 9 ? 8.594 -0.46 0.778 1 98.94 9 TYR B C 1
ATOM 1013 O O . TYR B 1 9 ? 9.562 -0.052 0.14 1 98.94 9 TYR B O 1
ATOM 1021 N N . MET B 1 10 ? 8.672 -0.765 2.055 1 98.88 10 MET B N 1
ATOM 1022 C CA . MET B 1 10 ? 9.969 -0.981 2.682 1 98.88 10 MET B CA 1
ATOM 1023 C C . MET B 1 10 ? 10.57 -2.314 2.246 1 98.88 10 MET B C 1
ATOM 1025 O O . MET B 1 10 ? 9.859 -3.322 2.168 1 98.88 10 MET B O 1
ATOM 1029 N N . VAL B 1 11 ? 11.82 -2.283 1.974 1 98.94 11 VAL B N 1
ATOM 1030 C CA . VAL B 1 11 ? 12.469 -3.523 1.557 1 98.94 11 VAL B CA 1
ATOM 1031 C C . VAL B 1 11 ? 13.781 -3.697 2.311 1 98.94 11 VAL B C 1
ATOM 1033 O O . VAL B 1 11 ? 14.414 -2.715 2.709 1 98.94 11 VAL B O 1
ATOM 1036 N N . ASN B 1 12 ? 14.219 -4.941 2.496 1 98.81 12 ASN B N 1
ATOM 1037 C CA . ASN B 1 12 ? 15.477 -5.23 3.176 1 98.81 12 ASN B CA 1
ATOM 1038 C C . ASN B 1 12 ? 16.672 -4.969 2.268 1 98.81 12 ASN B C 1
ATOM 1040 O O . ASN B 1 12 ? 17.719 -4.5 2.729 1 98.81 12 ASN B O 1
ATOM 1044 N N . ASP B 1 13 ? 16.594 -5.316 1.025 1 98.88 13 ASP B N 1
ATOM 1045 C CA . ASP B 1 13 ? 17.625 -5.219 -0.002 1 98.88 13 ASP B CA 1
ATOM 1046 C C . ASP B 1 13 ? 17.047 -4.672 -1.307 1 98.88 13 ASP B C 1
ATOM 1048 O O . ASP B 1 13 ? 16.312 -5.367 -2.01 1 98.88 13 ASP B O 1
ATOM 1052 N N . VAL B 1 14 ? 17.469 -3.469 -1.695 1 98.88 14 VAL B N 1
ATOM 1053 C CA . VAL B 1 14 ? 16.859 -2.729 -2.799 1 98.88 14 VAL B CA 1
ATOM 1054 C C . VAL B 1 14 ? 17.172 -3.43 -4.121 1 98.88 14 VAL B C 1
ATOM 1056 O O . VAL B 1 14 ? 16.281 -3.611 -4.953 1 98.88 14 VAL B O 1
ATOM 1059 N N . ASP B 1 15 ? 18.375 -3.838 -4.281 1 98.88 15 ASP B N 1
ATOM 1060 C CA . ASP B 1 15 ? 18.734 -4.5 -5.531 1 98.88 15 ASP B CA 1
ATOM 1061 C C . ASP B 1 15 ? 17.969 -5.801 -5.711 1 98.88 15 ASP B C 1
ATOM 1063 O O . ASP B 1 15 ? 17.516 -6.113 -6.816 1 98.88 15 ASP B O 1
ATOM 1067 N N . GLU B 1 16 ? 17.875 -6.547 -4.664 1 98.88 16 GLU B N 1
ATOM 1068 C CA . GLU B 1 16 ? 17.125 -7.793 -4.727 1 98.88 16 GLU B CA 1
ATOM 1069 C C . GLU B 1 16 ? 15.656 -7.535 -5.074 1 98.88 16 GLU B C 1
ATOM 1071 O O . GLU B 1 16 ? 15.086 -8.227 -5.922 1 98.88 16 GLU B O 1
ATOM 1076 N N . ALA B 1 17 ? 15.062 -6.562 -4.449 1 98.94 17 ALA B N 1
ATOM 1077 C CA . ALA B 1 17 ? 13.672 -6.211 -4.734 1 98.94 17 ALA B CA 1
ATOM 1078 C C . ALA B 1 17 ? 13.508 -5.762 -6.184 1 98.94 17 ALA B C 1
ATOM 1080 O O . ALA B 1 17 ? 12.586 -6.203 -6.875 1 98.94 17 ALA B O 1
ATOM 1081 N N . LEU B 1 18 ? 14.383 -4.887 -6.598 1 98.94 18 LEU B N 1
ATOM 1082 C CA . LEU B 1 18 ? 14.352 -4.379 -7.965 1 98.94 18 LEU B CA 1
ATOM 1083 C C . LEU B 1 18 ? 14.367 -5.527 -8.969 1 98.94 18 LEU B C 1
ATOM 1085 O O . LEU B 1 18 ? 13.523 -5.582 -9.867 1 98.94 18 LEU B O 1
ATOM 1089 N N . ALA B 1 19 ? 15.25 -6.422 -8.797 1 98.94 19 ALA B N 1
ATOM 1090 C CA . ALA B 1 19 ? 15.383 -7.566 -9.695 1 98.94 19 ALA B CA 1
ATOM 1091 C C . ALA B 1 19 ? 14.133 -8.438 -9.664 1 98.94 19 ALA B C 1
ATOM 1093 O O . ALA B 1 19 ? 13.656 -8.891 -10.703 1 98.94 19 ALA B O 1
ATOM 1094 N N . TRP B 1 20 ? 13.617 -8.641 -8.523 1 98.94 20 TRP B N 1
ATOM 1095 C CA . TRP B 1 20 ? 12.469 -9.523 -8.336 1 98.94 20 TRP B CA 1
ATOM 1096 C C . TRP B 1 20 ? 11.227 -8.953 -9.016 1 98.94 20 TRP B C 1
ATOM 1098 O O . TRP B 1 20 ? 10.547 -9.664 -9.766 1 98.94 20 TRP B O 1
ATOM 1108 N N . TYR B 1 21 ? 10.93 -7.68 -8.828 1 98.94 21 TYR B N 1
ATOM 1109 C CA . TYR B 1 21 ? 9.727 -7.062 -9.367 1 98.94 21 TYR B CA 1
ATOM 1110 C C . TYR B 1 21 ? 9.805 -6.938 -10.883 1 98.94 21 TYR B C 1
ATOM 1112 O O . TYR B 1 21 ? 8.797 -7.051 -11.578 1 98.94 21 TYR B O 1
ATOM 1120 N N . THR B 1 22 ? 10.977 -6.652 -11.367 1 98.94 22 THR B N 1
ATOM 1121 C CA . THR B 1 22 ? 11.125 -6.508 -12.812 1 98.94 22 THR B CA 1
ATOM 1122 C C . THR B 1 22 ? 11.094 -7.875 -13.5 1 98.94 22 THR B C 1
ATOM 1124 O O . THR B 1 22 ? 10.508 -8.016 -14.57 1 98.94 22 THR B O 1
ATOM 1127 N N . LYS B 1 23 ? 11.641 -8.852 -12.891 1 98.81 23 LYS B N 1
ATOM 1128 C CA . LYS B 1 23 ? 11.719 -10.18 -13.492 1 98.81 23 LYS B CA 1
ATOM 1129 C C . LYS B 1 23 ? 10.367 -10.883 -13.445 1 98.81 23 LYS B C 1
ATOM 1131 O O . LYS B 1 23 ? 9.977 -11.539 -14.414 1 98.81 23 LYS B O 1
ATOM 1136 N N . HIS B 1 24 ? 9.656 -10.742 -12.344 1 98.88 24 HIS B N 1
ATOM 1137 C CA . HIS B 1 24 ? 8.578 -11.703 -12.133 1 98.88 24 HIS B CA 1
ATOM 1138 C C . HIS B 1 24 ? 7.215 -11.047 -12.312 1 98.88 24 HIS B C 1
ATOM 1140 O O . HIS B 1 24 ? 6.215 -11.734 -12.547 1 98.88 24 HIS B O 1
ATOM 1146 N N . LEU B 1 25 ? 7.164 -9.695 -12.18 1 98.69 25 LEU B N 1
ATOM 1147 C CA . LEU B 1 25 ? 5.828 -9.117 -12.078 1 98.69 25 LEU B CA 1
ATOM 1148 C C . LEU B 1 25 ? 5.621 -8.039 -13.141 1 98.69 25 LEU B C 1
ATOM 1150 O O . LEU B 1 25 ? 4.676 -7.25 -13.055 1 98.69 25 LEU B O 1
ATOM 1154 N N . GLY B 1 26 ? 6.504 -7.91 -14.094 1 97.94 26 GLY B N 1
ATOM 1155 C CA . GLY B 1 26 ? 6.297 -7.066 -15.258 1 97.94 26 GLY B CA 1
ATOM 1156 C C . GLY B 1 26 ? 6.547 -5.594 -14.984 1 97.94 26 GLY B C 1
ATOM 1157 O O . GLY B 1 26 ? 6.066 -4.73 -15.719 1 97.94 26 GLY B O 1
ATOM 1158 N N . PHE B 1 27 ? 7.199 -5.312 -13.891 1 98.69 27 PHE B N 1
ATOM 1159 C CA . PHE B 1 27 ? 7.57 -3.928 -13.625 1 98.69 27 PHE B CA 1
ATOM 1160 C C . PHE B 1 27 ? 8.773 -3.518 -14.461 1 98.69 27 PHE B C 1
ATOM 1162 O O . PHE B 1 27 ? 9.594 -4.359 -14.836 1 98.69 27 PHE B O 1
ATOM 1169 N N . THR B 1 28 ? 8.859 -2.174 -14.703 1 98.81 28 THR B N 1
ATOM 1170 C CA . THR B 1 28 ? 10.016 -1.576 -15.359 1 98.81 28 THR B CA 1
ATOM 1171 C C . THR B 1 28 ? 10.781 -0.672 -14.398 1 98.81 28 THR B C 1
ATOM 1173 O O . THR B 1 28 ? 10.172 0.098 -13.648 1 98.81 28 THR B O 1
ATOM 1176 N N . GLN B 1 29 ? 12.094 -0.774 -14.438 1 98.88 29 GLN B N 1
ATOM 1177 C CA . GLN B 1 29 ? 12.93 0.053 -13.57 1 98.88 29 GLN B CA 1
ATOM 1178 C C . GLN B 1 29 ? 12.883 1.517 -14 1 98.88 29 GLN B C 1
ATOM 1180 O O . GLN B 1 29 ? 13.016 1.825 -15.18 1 98.88 29 GLN B O 1
ATOM 1185 N N . LEU B 1 30 ? 12.703 2.408 -13.086 1 98.75 30 LEU B N 1
ATOM 1186 C CA . LEU B 1 30 ? 12.773 3.84 -13.344 1 98.75 30 LEU B CA 1
ATOM 1187 C C . LEU B 1 30 ? 14.117 4.41 -12.898 1 98.75 30 LEU B C 1
ATOM 1189 O O . LEU B 1 30 ? 14.742 5.184 -13.633 1 98.75 30 LEU B O 1
ATOM 1193 N N . SER B 1 31 ? 14.555 4.117 -11.688 1 98.5 31 SER B N 1
ATOM 1194 C CA . SER B 1 31 ? 15.844 4.555 -11.164 1 98.5 31 SER B CA 1
ATOM 1195 C C . SER B 1 31 ? 16.406 3.547 -10.164 1 98.5 31 SER B C 1
ATOM 1197 O O . SER B 1 31 ? 15.672 2.699 -9.648 1 98.5 31 SER B O 1
ATOM 1199 N N . ASN B 1 32 ? 17.672 3.588 -9.914 1 98.69 32 ASN B N 1
ATOM 1200 C CA . ASN B 1 32 ? 18.375 2.768 -8.93 1 98.69 32 ASN B CA 1
ATOM 1201 C C . ASN B 1 32 ? 19.406 3.574 -8.156 1 98.69 32 ASN B C 1
ATOM 1203 O O . ASN B 1 32 ? 20.469 3.914 -8.695 1 98.69 32 ASN B O 1
ATOM 1207 N N . HIS B 1 33 ? 19.109 3.857 -7 1 98 33 HIS B N 1
ATOM 1208 C CA . HIS B 1 33 ? 20 4.531 -6.062 1 98 33 HIS B CA 1
ATOM 1209 C C . HIS B 1 33 ? 20.281 3.654 -4.848 1 98 33 HIS B C 1
ATOM 1211 O O . HIS B 1 33 ? 20.281 4.137 -3.715 1 98 33 HIS B O 1
ATOM 1217 N N . ALA B 1 34 ? 20.469 2.385 -5.008 1 97.94 34 ALA B N 1
ATOM 1218 C CA . ALA B 1 34 ? 20.781 1.438 -3.941 1 97.94 34 ALA B CA 1
ATOM 1219 C C . ALA B 1 34 ? 22.047 1.856 -3.195 1 97.94 34 ALA B C 1
ATOM 1221 O O . ALA B 1 34 ? 22.953 2.453 -3.781 1 97.94 34 ALA B O 1
ATOM 1222 N N . PRO B 1 35 ? 22.125 1.533 -1.938 1 98.31 35 PRO B N 1
ATOM 1223 C CA . PRO B 1 35 ? 21.188 0.651 -1.249 1 98.31 35 PRO B CA 1
ATOM 1224 C C . PRO B 1 35 ? 19.969 1.4 -0.692 1 98.31 35 PRO B C 1
ATOM 1226 O O . PRO B 1 35 ? 19.094 0.791 -0.082 1 98.31 35 PRO B O 1
ATOM 1229 N N . ALA B 1 36 ? 19.844 2.639 -0.942 1 97.75 36 ALA B N 1
ATOM 1230 C CA . ALA B 1 36 ? 18.828 3.432 -0.263 1 97.75 36 ALA B CA 1
ATOM 1231 C C . ALA B 1 36 ? 17.469 3.283 -0.948 1 97.75 36 ALA B C 1
ATOM 1233 O O . ALA B 1 36 ? 16.438 3.184 -0.28 1 97.75 36 ALA B O 1
ATOM 1234 N N . PHE B 1 37 ? 17.578 3.219 -2.242 1 98.06 37 PHE B N 1
ATOM 1235 C CA . PHE B 1 37 ? 16.297 3.441 -2.885 1 98.06 37 PHE B CA 1
ATOM 1236 C C . PHE B 1 37 ? 16.344 3.006 -4.344 1 98.06 37 PHE B C 1
ATOM 1238 O O . PHE B 1 37 ? 17.344 3.213 -5.031 1 98.06 37 PHE B O 1
ATOM 1245 N N . ALA B 1 38 ? 15.242 2.479 -4.875 1 98.81 38 ALA B N 1
ATOM 1246 C CA . ALA B 1 38 ? 14.922 2.33 -6.289 1 98.81 38 ALA B CA 1
ATOM 1247 C C . ALA B 1 38 ? 13.422 2.457 -6.527 1 98.81 38 ALA B C 1
ATOM 1249 O O . ALA B 1 38 ? 12.633 2.438 -5.578 1 98.81 38 ALA B O 1
ATOM 1250 N N . ASP B 1 39 ? 13.07 2.65 -7.766 1 98.75 39 ASP B N 1
ATOM 1251 C CA . ASP B 1 39 ? 11.641 2.623 -8.062 1 98.75 39 ASP B CA 1
ATOM 1252 C C . ASP B 1 39 ? 11.367 1.943 -9.406 1 98.75 39 ASP B C 1
ATOM 1254 O O . ASP B 1 39 ? 12.242 1.903 -10.273 1 98.75 39 ASP B O 1
ATOM 1258 N N . VAL B 1 40 ? 10.211 1.367 -9.477 1 98.88 40 VAL B N 1
ATOM 1259 C CA . VAL B 1 40 ? 9.742 0.652 -10.664 1 98.88 40 VAL B CA 1
ATOM 1260 C C . VAL B 1 40 ? 8.312 1.083 -10.992 1 98.88 40 VAL B C 1
ATOM 1262 O O . VAL B 1 40 ? 7.609 1.632 -10.148 1 98.88 40 VAL B O 1
ATOM 1265 N N . THR B 1 41 ? 7.918 0.799 -12.219 1 98.56 41 THR B N 1
ATOM 1266 C CA . THR B 1 41 ? 6.566 1.178 -12.625 1 98.56 41 THR B CA 1
ATOM 1267 C C . THR B 1 41 ? 5.891 0.041 -13.391 1 98.56 41 THR B C 1
ATOM 1269 O O . THR B 1 41 ? 6.562 -0.752 -14.055 1 98.56 41 THR B O 1
ATOM 1272 N N . ARG B 1 42 ? 4.656 -0.116 -13.312 1 97.81 42 ARG B N 1
ATOM 1273 C CA . ARG B 1 42 ? 3.736 -0.968 -14.062 1 97.81 42 ARG B CA 1
ATOM 1274 C C . ARG B 1 42 ? 2.396 -0.27 -14.273 1 97.81 42 ARG B C 1
ATOM 1276 O O . ARG B 1 42 ? 1.602 -0.141 -13.336 1 97.81 42 ARG B O 1
ATOM 1283 N N . GLY B 1 43 ? 2.152 0.181 -15.562 1 95.94 43 GLY B N 1
ATOM 1284 C CA . GLY B 1 43 ? 1.022 1.064 -15.805 1 95.94 43 GLY B CA 1
ATOM 1285 C C . GLY B 1 43 ? 1.113 2.371 -15.039 1 95.94 43 GLY B C 1
ATOM 1286 O O . GLY B 1 43 ? 2.133 3.062 -15.102 1 95.94 43 GLY B O 1
ATOM 1287 N N . ALA B 1 44 ? 0.031 2.709 -14.312 1 97.31 44 ALA B N 1
ATOM 1288 C CA . ALA B 1 44 ? -0.023 3.963 -13.57 1 97.31 44 ALA B CA 1
ATOM 1289 C C . ALA B 1 44 ? 0.618 3.811 -12.195 1 97.31 44 ALA B C 1
ATOM 1291 O O . ALA B 1 44 ? 0.765 4.789 -11.461 1 97.31 44 ALA B O 1
ATOM 1292 N N . LEU B 1 45 ? 0.979 2.633 -11.812 1 98.38 45 LEU B N 1
ATOM 1293 C CA . LEU B 1 45 ? 1.571 2.391 -10.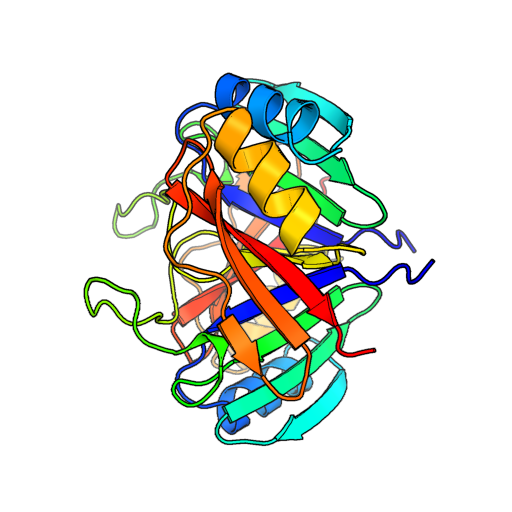508 1 98.38 45 LEU B CA 1
ATOM 1294 C C . LEU B 1 45 ? 3.078 2.623 -10.539 1 98.38 45 LEU B C 1
ATOM 1296 O O . LEU B 1 45 ? 3.787 2.008 -11.336 1 98.38 45 LEU B O 1
ATOM 1300 N N . ARG B 1 46 ? 3.57 3.469 -9.734 1 98.69 46 ARG B N 1
ATOM 1301 C CA . ARG B 1 46 ? 4.98 3.582 -9.375 1 98.69 46 ARG B CA 1
ATOM 1302 C C . ARG B 1 46 ? 5.227 3.047 -7.969 1 98.69 46 ARG B C 1
ATOM 1304 O O . ARG B 1 46 ? 4.699 3.586 -6.992 1 98.69 46 ARG B O 1
ATOM 1311 N N . LEU B 1 47 ? 5.973 1.999 -7.906 1 98.94 47 LEU B N 1
ATOM 1312 C CA . LEU B 1 47 ? 6.332 1.402 -6.625 1 98.94 47 LEU B CA 1
ATOM 1313 C C . LEU B 1 47 ? 7.691 1.902 -6.156 1 98.94 47 LEU B C 1
ATOM 1315 O O . LEU B 1 47 ? 8.695 1.72 -6.848 1 98.94 47 LEU B O 1
ATOM 1319 N N . LEU B 1 48 ? 7.695 2.582 -5.051 1 98.88 48 LEU B N 1
ATOM 1320 C CA . LEU B 1 48 ? 8.914 3.057 -4.41 1 98.88 48 LEU B CA 1
ATOM 1321 C C . LEU B 1 48 ? 9.508 1.983 -3.502 1 98.88 48 LEU B C 1
ATOM 1323 O O . LEU B 1 48 ? 8.898 1.622 -2.488 1 98.88 48 LEU B O 1
ATOM 1327 N N . LEU B 1 49 ? 10.602 1.468 -3.869 1 98.94 49 LEU B N 1
ATOM 1328 C CA . LEU B 1 49 ? 11.32 0.457 -3.1 1 98.94 49 LEU B CA 1
ATOM 1329 C C . LEU B 1 49 ? 12.352 1.104 -2.182 1 98.94 49 LEU B C 1
ATOM 1331 O O . LEU B 1 49 ? 13.445 1.46 -2.623 1 98.94 49 LEU B O 1
ATOM 1335 N N . SER B 1 50 ? 12.047 1.195 -0.936 1 98.75 50 SER B N 1
ATOM 1336 C CA . SER B 1 50 ? 12.867 1.959 0.004 1 98.75 50 SER B CA 1
ATOM 1337 C C . SER B 1 50 ? 13.641 1.036 0.936 1 98.75 50 SER B C 1
ATOM 1339 O O . SER B 1 50 ? 13.047 0.239 1.666 1 98.75 50 SER B O 1
ATOM 1341 N N . GLY B 1 51 ? 14.867 1.15 0.917 1 98.56 51 GLY B N 1
ATOM 1342 C CA . GLY B 1 51 ? 15.719 0.398 1.826 1 98.56 51 GLY B CA 1
ATOM 1343 C C . GLY B 1 51 ? 15.898 1.077 3.17 1 98.56 51 GLY B C 1
ATOM 1344 O O . GLY B 1 51 ? 15.375 2.17 3.396 1 98.56 51 GLY B O 1
ATOM 1345 N N . PRO B 1 52 ? 16.672 0.388 4.074 1 97.5 52 PRO B N 1
ATOM 1346 C CA . PRO B 1 52 ? 16.812 0.91 5.434 1 97.5 52 PRO B CA 1
ATOM 1347 C C . PRO B 1 52 ? 17.562 2.242 5.48 1 97.5 52 PRO B C 1
ATOM 1349 O O . PRO B 1 52 ? 17.453 2.984 6.461 1 97.5 52 PRO B O 1
ATOM 1352 N N . THR B 1 53 ? 18.344 2.592 4.469 1 96.25 53 THR B N 1
ATOM 1353 C CA . THR B 1 53 ? 19.141 3.811 4.508 1 96.25 53 THR B CA 1
ATOM 1354 C C . THR B 1 53 ? 18.438 4.941 3.756 1 96.25 53 THR B C 1
ATOM 1356 O O . THR B 1 53 ? 19.016 6.008 3.553 1 96.25 53 THR B O 1
ATOM 1359 N N . SER B 1 54 ? 17.281 4.684 3.297 1 96.12 54 SER B N 1
ATOM 1360 C CA . SER B 1 54 ? 16.5 5.727 2.648 1 96.12 54 SER B CA 1
ATOM 1361 C C . SER B 1 54 ? 15.969 6.738 3.666 1 96.12 54 SER B C 1
ATOM 1363 O O . SER B 1 54 ? 15.969 6.469 4.867 1 96.12 54 SER B O 1
ATOM 1365 N N . SER B 1 55 ? 15.523 7.875 3.145 1 94.69 55 SER B N 1
ATOM 1366 C CA . SER B 1 55 ? 14.867 8.844 4.016 1 94.69 55 SER B CA 1
ATOM 1367 C C . SER B 1 55 ? 13.633 8.25 4.672 1 94.69 55 SER B C 1
ATOM 1369 O O . SER B 1 55 ? 13.344 8.531 5.836 1 94.69 55 SER B O 1
ATOM 1371 N N . ALA B 1 56 ? 12.914 7.367 4.035 1 96.06 56 ALA B N 1
ATOM 1372 C CA . ALA B 1 56 ? 11.703 6.734 4.559 1 96.06 56 ALA B CA 1
ATOM 1373 C C . ALA B 1 56 ? 12.047 5.703 5.633 1 96.06 56 ALA B C 1
ATOM 1375 O O . ALA B 1 56 ? 11.164 5.25 6.367 1 96.06 56 ALA B O 1
ATOM 1376 N N . GLY B 1 57 ? 13.242 5.285 5.672 1 96.25 57 GLY B N 1
ATOM 1377 C CA . GLY B 1 57 ? 13.688 4.281 6.625 1 96.25 57 GLY B CA 1
ATOM 1378 C C . GLY B 1 57 ? 14.227 4.879 7.91 1 96.25 57 GLY B C 1
ATOM 1379 O O . GLY B 1 57 ? 14.703 4.152 8.789 1 96.25 57 GLY B O 1
ATOM 1380 N N . ARG B 1 58 ? 14.211 6.199 8 1 95.31 58 ARG B N 1
ATOM 1381 C CA . ARG B 1 58 ? 14.703 6.859 9.203 1 95.31 58 ARG B CA 1
ATOM 1382 C C . ARG B 1 58 ? 13.883 6.453 10.43 1 95.31 58 ARG B C 1
ATOM 1384 O O . ARG B 1 58 ? 12.664 6.273 10.336 1 95.31 58 ARG B O 1
ATOM 1391 N N . PRO B 1 59 ? 14.586 6.344 11.555 1 96.25 59 PRO B N 1
ATOM 1392 C CA . PRO B 1 59 ? 13.844 5.996 12.773 1 96.25 59 PRO B CA 1
ATOM 1393 C C . PRO B 1 59 ? 12.766 7.023 13.117 1 96.25 59 PRO B C 1
ATOM 1395 O O . PRO B 1 59 ? 12.953 8.219 12.891 1 96.25 59 PRO B O 1
ATOM 1398 N N . MET B 1 60 ? 11.727 6.527 13.695 1 97.12 60 MET B N 1
ATOM 1399 C CA . MET B 1 60 ? 10.672 7.387 14.219 1 97.12 60 MET B CA 1
ATOM 1400 C C . MET B 1 60 ? 11.109 8.055 15.523 1 97.12 60 MET B C 1
ATOM 1402 O O . MET B 1 60 ? 12.125 7.668 16.109 1 97.12 60 MET B O 1
ATOM 1406 N N . PRO B 1 61 ? 10.375 9.156 15.922 1 95.75 61 PRO B N 1
ATOM 1407 C CA . PRO B 1 61 ? 10.734 9.844 17.156 1 95.75 61 PRO B CA 1
ATOM 1408 C C . PRO B 1 61 ? 10.852 8.883 18.344 1 95.75 61 PRO B C 1
ATOM 1410 O O . PRO B 1 61 ? 11.641 9.125 19.266 1 95.75 61 PRO B O 1
ATOM 1413 N N . ASP B 1 62 ? 10.141 7.805 18.344 1 96.5 62 ASP B N 1
ATOM 1414 C CA . ASP B 1 62 ? 10.203 6.828 19.438 1 96.5 62 ASP B CA 1
ATOM 1415 C C . ASP B 1 62 ? 11.273 5.773 19.156 1 96.5 62 ASP B C 1
ATOM 1417 O O . ASP B 1 62 ? 11.297 4.723 19.812 1 96.5 62 ASP B O 1
ATOM 1421 N N . SER B 1 63 ? 11.992 5.879 18.172 1 96.94 63 SER B N 1
ATOM 1422 C CA . SER B 1 63 ? 13.156 5.09 17.797 1 96.94 63 SER B CA 1
ATOM 1423 C C . SER B 1 63 ? 12.758 3.863 16.984 1 96.94 63 SER B C 1
ATOM 1425 O O . SER B 1 63 ? 13.617 3.107 16.516 1 96.94 63 SER B O 1
ATOM 1427 N N . GLU B 1 64 ? 11.477 3.67 16.875 1 97.12 64 GLU B N 1
ATOM 1428 C CA . GLU B 1 64 ? 11.062 2.588 15.992 1 97.12 64 GLU B CA 1
ATOM 1429 C C . GLU B 1 64 ? 11.508 2.848 14.555 1 97.12 64 GLU B C 1
ATOM 1431 O O . GLU B 1 64 ? 11.445 3.98 14.07 1 97.12 64 GLU B O 1
ATOM 1436 N N . ARG B 1 65 ? 11.906 1.724 13.859 1 97.5 65 ARG B N 1
ATOM 1437 C CA . ARG B 1 65 ? 12.336 1.853 12.477 1 97.5 65 ARG B CA 1
ATOM 1438 C C . ARG B 1 65 ? 11.312 1.235 11.523 1 97.5 65 ARG B C 1
ATOM 1440 O O . ARG B 1 65 ? 10.836 0.125 11.758 1 97.5 65 ARG B O 1
ATOM 1447 N N . PRO B 1 66 ? 11.055 1.95 10.445 1 98.06 66 PRO B N 1
ATOM 1448 C CA . PRO B 1 66 ? 10.242 1.308 9.406 1 98.06 66 PRO B CA 1
ATOM 1449 C C . PRO B 1 66 ? 10.836 -0.014 8.93 1 98.06 66 PRO B C 1
ATOM 1451 O O . PRO B 1 66 ? 12.062 -0.147 8.836 1 98.06 66 PRO B O 1
ATOM 1454 N N . SER B 1 67 ? 10 -0.962 8.695 1 98.56 67 SER B N 1
ATOM 1455 C CA . SER B 1 67 ? 10.43 -2.285 8.25 1 98.56 67 SER B CA 1
ATOM 1456 C C . SER B 1 67 ? 9.43 -2.895 7.273 1 98.56 67 SER B C 1
ATOM 1458 O O . SER B 1 67 ? 8.258 -2.514 7.258 1 98.56 67 SER B O 1
ATOM 1460 N N . PRO B 1 68 ? 9.891 -3.826 6.422 1 98.69 68 PRO B N 1
ATOM 1461 C CA . PRO B 1 68 ? 8.961 -4.449 5.477 1 98.69 68 PRO B CA 1
ATOM 1462 C C . PRO B 1 68 ? 7.953 -5.375 6.156 1 98.69 68 PRO B C 1
ATOM 1464 O O . PRO B 1 68 ? 8.133 -5.738 7.324 1 98.69 68 PRO B O 1
ATOM 1467 N N . GLY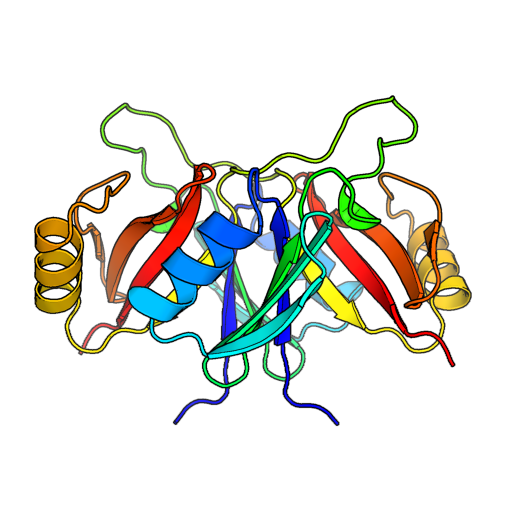 B 1 69 ? 6.922 -5.73 5.328 1 98.19 69 GLY B N 1
ATOM 1468 C CA . GLY B 1 69 ? 5.879 -6.637 5.785 1 98.19 69 GLY B CA 1
ATOM 1469 C C . GLY B 1 69 ? 4.539 -5.957 5.977 1 98.19 69 GLY B C 1
ATOM 1470 O O . GLY B 1 69 ? 4.242 -4.961 5.309 1 98.19 69 GLY B O 1
ATOM 1471 N N . GLY B 1 70 ? 3.656 -6.703 6.832 1 98.06 70 GLY B N 1
ATOM 1472 C CA . GLY B 1 70 ? 2.299 -6.234 7.07 1 98.06 70 GLY B CA 1
ATOM 1473 C C . GLY B 1 70 ? 1.299 -6.773 6.062 1 98.06 70 GLY B C 1
ATOM 1474 O O . GLY B 1 70 ? 1.616 -7.672 5.285 1 98.06 70 GLY B O 1
ATOM 1475 N N . TRP B 1 71 ? 0.07 -6.195 6.164 1 98.69 71 TRP B N 1
ATOM 1476 C CA . TRP B 1 71 ? -1.019 -6.812 5.41 1 98.69 71 TRP B CA 1
ATOM 1477 C C . TRP B 1 71 ? -1.535 -5.871 4.328 1 98.69 71 TRP B C 1
ATOM 1479 O O . TRP B 1 71 ? -2.258 -6.293 3.424 1 98.69 71 TRP B O 1
ATOM 1489 N N . ASN B 1 72 ? -1.257 -4.5 4.418 1 98.81 72 ASN B N 1
ATOM 1490 C CA . ASN B 1 72 ? -1.564 -3.592 3.32 1 98.81 72 ASN B CA 1
ATOM 1491 C C . ASN B 1 72 ? -0.731 -3.906 2.082 1 98.81 72 ASN B C 1
ATOM 1493 O O . ASN B 1 72 ? 0.454 -4.227 2.189 1 98.81 72 ASN B O 1
ATOM 1497 N N . ARG B 1 73 ? -1.366 -3.717 0.875 1 98.88 73 ARG B N 1
ATOM 1498 C CA . ARG B 1 73 ? -0.646 -4.254 -0.276 1 98.88 73 ARG B CA 1
ATOM 1499 C C . ARG B 1 73 ? -1.139 -3.619 -1.573 1 98.88 73 ARG B C 1
ATOM 1501 O O . ARG B 1 73 ? -2.273 -3.143 -1.645 1 98.88 73 ARG B O 1
ATOM 1508 N N . ILE B 1 74 ? -0.244 -3.645 -2.531 1 98.88 74 ILE B N 1
ATOM 1509 C CA . ILE B 1 74 ? -0.683 -3.375 -3.896 1 98.88 74 ILE B CA 1
ATOM 1510 C C . ILE B 1 74 ? -1.496 -4.555 -4.422 1 98.88 74 ILE B C 1
ATOM 1512 O O . ILE B 1 74 ? -1.327 -5.688 -3.959 1 98.88 74 ILE B O 1
ATOM 1516 N N . HIS B 1 75 ? -2.361 -4.266 -5.242 1 98.31 75 HIS B N 1
ATOM 1517 C CA . HIS B 1 75 ? -3.359 -5.16 -5.812 1 98.31 75 HIS B CA 1
ATOM 1518 C C . HIS B 1 75 ? -3.258 -5.199 -7.336 1 98.31 75 HIS B C 1
ATOM 1520 O O . HIS B 1 75 ? -3.604 -4.227 -8.008 1 98.31 75 HIS B O 1
ATOM 1526 N N . LEU B 1 76 ? -2.805 -6.352 -7.926 1 98.38 76 LEU B N 1
ATOM 1527 C CA . LEU B 1 76 ? -2.568 -6.48 -9.359 1 98.38 76 LEU B CA 1
ATOM 1528 C C . LEU B 1 76 ? -3.623 -7.371 -10.008 1 98.38 76 LEU B C 1
ATOM 1530 O O . LEU B 1 76 ? -3.756 -8.547 -9.648 1 98.38 76 LEU B O 1
ATOM 1534 N N . ILE B 1 77 ? -4.254 -6.883 -10.984 1 97.94 77 ILE B N 1
ATOM 1535 C CA . ILE B 1 77 ? -5.25 -7.648 -11.734 1 97.94 77 ILE B CA 1
ATOM 1536 C C . ILE B 1 77 ? -4.551 -8.539 -12.758 1 97.94 77 ILE B C 1
ATOM 1538 O O . ILE B 1 77 ? -3.662 -8.086 -13.477 1 97.94 77 ILE B O 1
ATOM 1542 N N . VAL B 1 78 ? -4.918 -9.781 -12.742 1 97.88 78 VAL B N 1
ATOM 1543 C CA . VAL B 1 78 ? -4.398 -10.719 -13.734 1 97.88 78 VAL B CA 1
ATOM 1544 C C . VAL B 1 78 ? -5.559 -11.336 -14.516 1 97.88 78 VAL B C 1
ATOM 1546 O O . VAL B 1 78 ? -6.672 -11.445 -14 1 97.88 78 VAL B O 1
ATOM 1549 N N . GLU B 1 79 ? -5.305 -11.719 -15.734 1 97.06 79 GLU B N 1
ATOM 1550 C CA . GLU B 1 79 ? -6.344 -12.258 -16.609 1 97.06 79 GLU B CA 1
ATOM 1551 C C . GLU B 1 79 ? -6.684 -13.695 -16.234 1 97.06 79 GLU B C 1
ATOM 1553 O O . GLU B 1 79 ? -7.848 -14.102 -16.281 1 97.06 79 GLU B O 1
ATOM 1558 N N . ASP B 1 80 ? -5.723 -14.484 -15.93 1 98.38 80 ASP B N 1
ATOM 1559 C CA . ASP B 1 80 ? -5.828 -15.891 -15.555 1 98.38 80 ASP B CA 1
ATOM 1560 C C . ASP B 1 80 ? -4.988 -16.188 -14.312 1 98.38 80 ASP B C 1
ATOM 1562 O O . ASP B 1 80 ? -3.801 -16.5 -14.422 1 98.38 80 ASP B O 1
ATOM 1566 N N . ILE B 1 81 ? -5.664 -16.203 -13.18 1 98.75 81 ILE B N 1
ATOM 1567 C CA . ILE B 1 81 ? -4.941 -16.266 -11.914 1 98.75 81 ILE B CA 1
ATOM 1568 C C . ILE B 1 81 ? -4.328 -17.641 -11.734 1 98.75 81 ILE B C 1
ATOM 1570 O O . ILE B 1 81 ? -3.225 -17.781 -11.203 1 98.75 81 ILE B O 1
ATOM 1574 N N . ALA B 1 82 ? -5.012 -18.672 -12.156 1 98.69 82 ALA B N 1
ATOM 1575 C CA . ALA B 1 82 ? -4.469 -20.016 -12.047 1 98.69 82 ALA B CA 1
ATOM 1576 C C . ALA B 1 82 ? -3.164 -20.156 -12.828 1 98.69 82 ALA B C 1
ATOM 1578 O O . ALA B 1 82 ? -2.178 -20.688 -12.32 1 98.69 82 ALA B O 1
ATOM 1579 N N . ALA B 1 83 ? -3.131 -19.656 -14.023 1 98.81 83 ALA B N 1
ATOM 1580 C CA . ALA B 1 83 ? -1.942 -19.719 -14.867 1 98.81 83 ALA B CA 1
ATOM 1581 C C . ALA B 1 83 ? -0.802 -18.891 -14.273 1 98.81 83 ALA B C 1
ATOM 1583 O O . ALA B 1 83 ? 0.355 -19.328 -14.297 1 98.81 83 ALA B O 1
ATOM 1584 N N . GLU B 1 84 ? -1.133 -17.703 -13.805 1 98.81 84 GLU B N 1
ATOM 1585 C CA . GLU B 1 84 ? -0.102 -16.828 -13.25 1 98.81 84 GLU B CA 1
ATOM 1586 C C . GLU B 1 84 ? 0.505 -17.438 -11.984 1 98.81 84 GLU B C 1
ATOM 1588 O O . GLU B 1 84 ? 1.721 -17.391 -11.789 1 98.81 84 GLU B O 1
ATOM 1593 N N . VAL B 1 85 ? -0.313 -18 -11.117 1 98.88 85 VAL B N 1
ATOM 1594 C CA . VAL B 1 85 ? 0.165 -18.625 -9.898 1 98.88 85 VAL B CA 1
ATOM 1595 C C . VAL B 1 85 ? 1.057 -19.812 -10.25 1 98.88 85 VAL B C 1
ATOM 1597 O O . VAL B 1 85 ? 2.125 -20 -9.656 1 98.88 85 VAL B O 1
ATOM 1600 N N . ALA B 1 86 ? 0.612 -20.609 -11.219 1 98.81 86 ALA B N 1
ATOM 1601 C CA . ALA B 1 86 ? 1.421 -21.75 -11.656 1 98.81 86 ALA B CA 1
ATOM 1602 C C . ALA B 1 86 ? 2.789 -21.297 -12.148 1 98.81 86 ALA B C 1
ATOM 1604 O O . ALA B 1 86 ? 3.812 -21.875 -11.805 1 98.81 86 ALA B O 1
ATOM 1605 N N . ARG B 1 87 ? 2.82 -20.281 -12.914 1 98.75 87 ARG B N 1
ATOM 1606 C CA . ARG B 1 87 ? 4.066 -19.75 -13.445 1 98.75 87 ARG B CA 1
ATOM 1607 C C . ARG B 1 87 ? 4.992 -19.297 -12.32 1 98.75 87 ARG B C 1
ATOM 1609 O O . ARG B 1 87 ? 6.184 -19.625 -12.32 1 98.75 87 ARG B O 1
ATOM 1616 N N . LEU B 1 88 ? 4.453 -18.562 -11.391 1 98.88 88 LEU B N 1
ATOM 1617 C CA . LEU B 1 88 ? 5.25 -17.984 -10.305 1 98.88 88 LEU B CA 1
ATOM 1618 C C . LEU B 1 88 ? 5.727 -19.078 -9.352 1 98.88 88 LEU B C 1
ATOM 1620 O O . LEU B 1 88 ? 6.844 -19.016 -8.844 1 98.88 88 LEU B O 1
ATOM 1624 N N . ARG B 1 89 ? 4.891 -20.062 -9.086 1 98.75 89 ARG B N 1
ATOM 1625 C CA . ARG B 1 89 ? 5.324 -21.203 -8.281 1 98.75 89 ARG B CA 1
ATOM 1626 C C . ARG B 1 89 ? 6.461 -21.953 -8.969 1 98.75 89 ARG B C 1
ATOM 1628 O O . ARG B 1 89 ? 7.418 -22.375 -8.32 1 98.75 89 ARG B O 1
ATOM 1635 N N . ALA B 1 90 ? 6.32 -22.141 -10.258 1 98.75 90 ALA B N 1
ATOM 1636 C CA . ALA B 1 90 ? 7.359 -22.828 -11.016 1 98.75 90 ALA B CA 1
ATOM 1637 C C . ALA B 1 90 ? 8.688 -22.078 -10.938 1 98.75 90 ALA B C 1
ATOM 1639 O O . ALA B 1 90 ? 9.758 -22.672 -11 1 98.75 90 ALA B O 1
ATOM 1640 N N . ALA B 1 91 ? 8.586 -20.797 -10.836 1 98.75 91 ALA B N 1
ATOM 1641 C CA . ALA B 1 91 ? 9.773 -19.953 -10.719 1 98.75 91 ALA B CA 1
ATOM 1642 C C . ALA B 1 91 ? 10.32 -19.953 -9.297 1 98.75 91 ALA B C 1
ATOM 1644 O O . ALA B 1 91 ? 11.305 -19.281 -9 1 98.75 91 ALA B O 1
ATOM 1645 N N . GLY B 1 92 ? 9.656 -20.594 -8.344 1 98.62 92 GLY B N 1
ATOM 1646 C CA . GLY B 1 92 ? 10.148 -20.781 -6.992 1 98.62 92 GLY B CA 1
ATOM 1647 C C . GLY B 1 92 ? 9.625 -19.75 -6.016 1 98.62 92 GLY B C 1
ATOM 1648 O O . GLY B 1 92 ? 10.141 -19.625 -4.902 1 98.62 92 GLY B O 1
ATOM 1649 N N . LEU B 1 93 ? 8.625 -19.062 -6.402 1 98.75 93 LEU B N 1
ATOM 1650 C CA . LEU B 1 93 ? 8.117 -18 -5.527 1 98.75 93 LEU B CA 1
ATOM 1651 C C . LEU B 1 93 ? 7.086 -18.562 -4.551 1 98.75 93 LEU B C 1
ATOM 1653 O O . LEU B 1 93 ? 6.461 -19.594 -4.82 1 98.75 93 LEU B O 1
ATOM 1657 N N . SER B 1 94 ? 6.941 -17.828 -3.416 1 98.31 94 SER B N 1
ATOM 1658 C CA . SER B 1 94 ? 6.109 -18.312 -2.314 1 98.31 94 SER B CA 1
ATOM 1659 C C . SER B 1 94 ? 4.82 -17.5 -2.213 1 98.31 94 SER B C 1
ATOM 1661 O O . SER B 1 94 ? 4.805 -16.297 -2.502 1 98.31 94 SER B O 1
ATOM 1663 N N . PHE B 1 95 ? 3.812 -18.156 -1.71 1 98.69 95 PHE B N 1
ATOM 1664 C CA . PHE B 1 95 ? 2.506 -17.562 -1.442 1 98.69 95 PHE B CA 1
ATOM 1665 C C . PHE B 1 95 ? 2.094 -17.797 0.006 1 98.69 95 PHE B C 1
ATOM 1667 O O . PHE B 1 95 ? 2.41 -18.828 0.589 1 98.69 95 PHE B O 1
ATOM 1674 N N . ARG B 1 96 ? 1.347 -16.844 0.544 1 98.19 96 ARG B N 1
ATOM 1675 C CA . ARG B 1 96 ? 0.888 -16.953 1.925 1 98.19 96 ARG B CA 1
ATOM 1676 C C . ARG B 1 96 ? -0.288 -17.906 2.033 1 98.19 96 ARG B C 1
ATOM 1678 O O . ARG B 1 96 ? -0.557 -18.453 3.107 1 98.19 96 ARG B O 1
ATOM 1685 N N . ASN B 1 97 ? -1.036 -18.094 1.005 1 98.38 97 ASN B N 1
ATOM 1686 C CA . ASN B 1 97 ? -2.256 -18.891 0.981 1 98.38 97 ASN B CA 1
ATOM 1687 C C . ASN B 1 97 ? -2.492 -19.516 -0.392 1 98.38 97 ASN B C 1
ATOM 1689 O O . ASN B 1 97 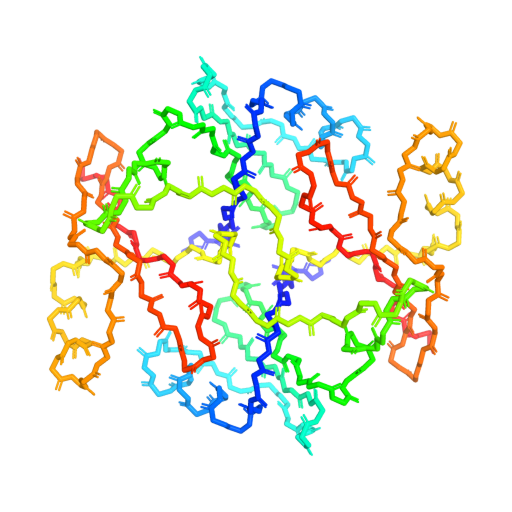? -1.648 -19.391 -1.283 1 98.38 97 ASN B O 1
ATOM 1693 N N . GLU B 1 98 ? -3.602 -20.297 -0.497 1 97.88 98 GLU B N 1
ATOM 1694 C CA . GLU B 1 98 ? -4.09 -20.75 -1.794 1 97.88 98 GLU B CA 1
ATOM 1695 C C . GLU B 1 98 ? -5.105 -19.781 -2.377 1 97.88 98 GLU B C 1
ATOM 1697 O O . GLU B 1 98 ? -5.508 -18.812 -1.709 1 97.88 98 GLU B O 1
ATOM 1702 N N . ILE B 1 99 ? -5.41 -19.984 -3.639 1 98.12 99 ILE B N 1
ATOM 1703 C CA . ILE B 1 99 ? -6.367 -19.094 -4.289 1 98.12 99 ILE B CA 1
ATOM 1704 C C . ILE B 1 99 ? -7.688 -19.109 -3.525 1 98.12 99 ILE B C 1
ATOM 1706 O O . ILE B 1 99 ? -8.234 -20.172 -3.234 1 98.12 99 ILE B O 1
ATOM 1710 N N . VAL B 1 100 ? -8.117 -18 -3.146 1 96.12 100 VAL B N 1
ATOM 1711 C CA . VAL B 1 100 ? -9.43 -17.812 -2.521 1 96.12 100 VAL B CA 1
ATOM 1712 C C . VAL B 1 100 ? -10.414 -17.25 -3.541 1 96.12 100 VAL B C 1
ATOM 1714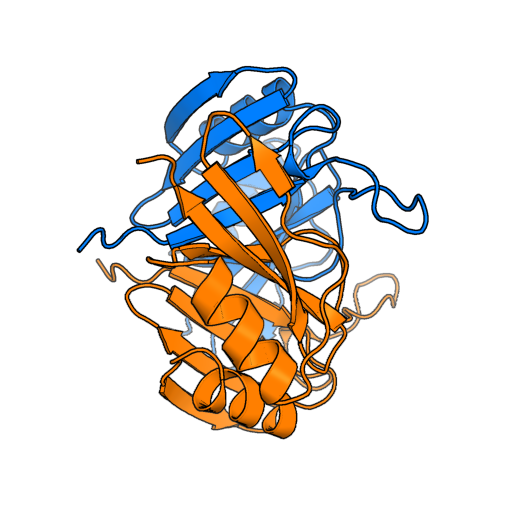 O O . VAL B 1 100 ? -10.133 -16.234 -4.184 1 96.12 100 VAL B O 1
ATOM 1717 N N . THR B 1 101 ? -11.578 -17.844 -3.633 1 95.12 101 THR B N 1
ATOM 1718 C CA . THR B 1 101 ? -12.578 -17.406 -4.602 1 95.12 101 THR B CA 1
ATOM 1719 C C . THR B 1 101 ? -13.844 -16.938 -3.893 1 95.12 101 THR B C 1
ATOM 1721 O O . THR B 1 101 ? -14.289 -17.562 -2.928 1 95.12 101 THR B O 1
ATOM 1724 N N . GLY B 1 102 ? -14.289 -15.773 -4.328 1 89.62 102 GLY B N 1
ATOM 1725 C CA . GLY B 1 102 ? -15.57 -15.242 -3.891 1 89.62 102 GLY B CA 1
ATOM 1726 C C . GLY B 1 102 ? -16.375 -14.633 -5.02 1 89.62 102 GLY B C 1
ATOM 1727 O O . GLY B 1 102 ? -15.992 -14.727 -6.188 1 89.62 102 GLY B O 1
ATOM 1728 N N . PRO B 1 103 ? -17.516 -14.062 -4.703 1 88.31 103 PRO B N 1
ATOM 1729 C CA . PRO B 1 103 ? -18.406 -13.531 -5.738 1 88.31 103 PRO B CA 1
ATOM 1730 C C . PRO B 1 103 ? -17.75 -12.445 -6.59 1 88.31 103 PRO B C 1
ATOM 1732 O O . PRO B 1 103 ? -18.078 -12.297 -7.77 1 88.31 103 PRO B O 1
ATOM 1735 N N . GLY B 1 104 ? -16.797 -11.773 -6.031 1 92.06 104 GLY B N 1
ATOM 1736 C CA . GLY B 1 104 ? -16.188 -10.672 -6.75 1 92.06 104 GLY B CA 1
ATOM 1737 C C . GLY B 1 104 ? -14.992 -11.094 -7.59 1 92.06 104 GLY B C 1
ATOM 1738 O O . GLY B 1 104 ? -14.508 -10.32 -8.422 1 92.06 104 GLY B O 1
ATOM 1739 N N . GLY B 1 105 ? -14.516 -12.344 -7.336 1 96.94 105 GLY B N 1
ATOM 1740 C CA . GLY B 1 105 ? -13.336 -12.812 -8.047 1 96.94 105 GLY B CA 1
ATOM 1741 C C . GLY B 1 105 ? -12.453 -13.719 -7.203 1 96.94 105 GLY B C 1
ATOM 1742 O O . GLY B 1 105 ? -12.922 -14.312 -6.23 1 96.94 105 GLY B O 1
ATOM 1743 N N . SER B 1 106 ? -11.289 -13.938 -7.684 1 98 106 SER B N 1
ATOM 1744 C CA . SER B 1 106 ? -10.312 -14.797 -7.02 1 98 106 SER B CA 1
ATOM 1745 C C . SER B 1 106 ? -9.062 -14.016 -6.645 1 98 106 SER B C 1
ATOM 1747 O O . SER B 1 106 ? -8.641 -13.117 -7.375 1 98 106 SER B O 1
ATOM 1749 N N . GLN B 1 107 ? -8.5 -14.375 -5.527 1 98.5 107 GLN B N 1
ATOM 1750 C CA . GLN B 1 107 ? -7.32 -13.664 -5.047 1 98.5 107 GLN B CA 1
ATOM 1751 C C . GLN B 1 107 ? -6.312 -14.625 -4.422 1 98.5 107 GLN B C 1
ATOM 1753 O O . GLN B 1 107 ? -6.68 -15.703 -3.963 1 98.5 107 GLN B O 1
ATOM 1758 N N . ILE B 1 108 ? -5.078 -14.242 -4.355 1 98.75 108 ILE B N 1
ATOM 1759 C CA . ILE B 1 108 ? -4.004 -14.945 -3.664 1 98.75 108 ILE B CA 1
ATOM 1760 C C . ILE B 1 108 ? -2.9 -13.961 -3.287 1 98.75 108 ILE B C 1
ATOM 1762 O O . ILE B 1 108 ? -2.717 -12.945 -3.957 1 98.75 108 ILE B O 1
ATOM 1766 N N . LEU B 1 109 ? -2.178 -14.227 -2.164 1 98.88 109 LEU B N 1
ATOM 1767 C CA . LEU B 1 109 ? -1.146 -13.328 -1.665 1 98.88 109 LEU B CA 1
ATOM 1768 C C . LEU B 1 109 ? 0.246 -13.867 -1.98 1 98.88 109 LEU B C 1
ATOM 1770 O O . LEU B 1 109 ? 0.684 -14.852 -1.384 1 98.88 109 LEU B O 1
ATOM 1774 N N . LEU B 1 110 ? 0.908 -13.195 -2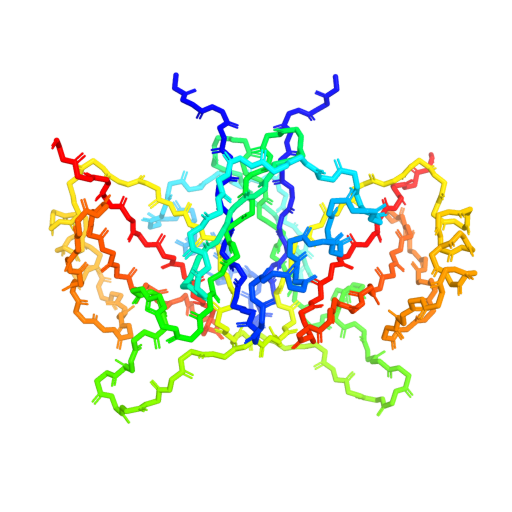.918 1 98.94 110 LEU B N 1
ATOM 1775 C CA . LEU B 1 110 ? 2.311 -13.438 -3.242 1 98.94 110 LEU B CA 1
ATOM 1776 C C . LEU B 1 110 ? 3.227 -12.703 -2.266 1 98.94 110 LEU B C 1
ATOM 1778 O O . LEU B 1 110 ? 2.973 -11.555 -1.914 1 98.94 110 LEU 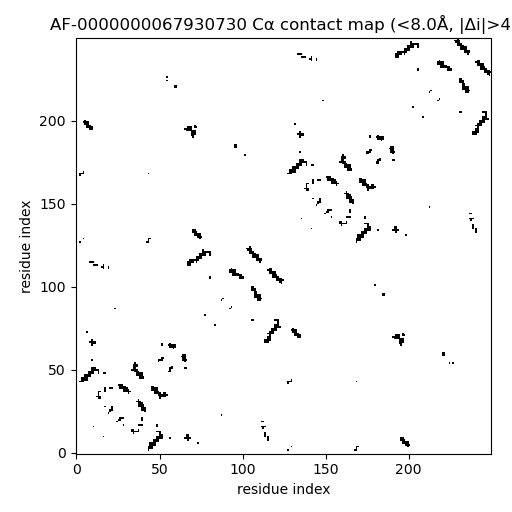B O 1
ATOM 1782 N N . VAL B 1 111 ? 4.34 -13.336 -1.815 1 98.81 111 VAL B N 1
ATOM 1783 C CA . VAL B 1 111 ? 5.266 -12.742 -0.853 1 98.81 111 VAL B CA 1
ATOM 1784 C C . VAL B 1 111 ? 6.555 -12.336 -1.559 1 98.81 111 VAL B C 1
ATOM 1786 O O . VAL B 1 111 ? 7.238 -13.18 -2.15 1 98.81 111 VAL B O 1
ATOM 1789 N N . ASP B 1 112 ? 6.902 -11.055 -1.513 1 98.88 112 ASP B N 1
ATOM 1790 C CA . ASP B 1 112 ? 8.141 -10.625 -2.15 1 98.88 112 ASP B CA 1
ATOM 1791 C C . ASP B 1 112 ? 9.352 -10.992 -1.295 1 98.88 112 ASP B C 1
ATOM 1793 O O . ASP B 1 112 ? 9.203 -11.5 -0.182 1 98.88 112 ASP B O 1
ATOM 1797 N N . PRO B 1 113 ? 10.586 -10.758 -1.697 1 98.81 113 PRO B N 1
ATOM 1798 C CA . PRO B 1 113 ? 11.766 -11.258 -0.984 1 98.81 113 PRO B CA 1
ATOM 1799 C C . PRO B 1 113 ? 11.906 -10.648 0.411 1 98.81 113 PRO B C 1
ATOM 1801 O O . PRO B 1 113 ? 12.586 -11.219 1.268 1 98.81 113 PRO B O 1
ATOM 1804 N N . SER B 1 114 ? 11.312 -9.523 0.664 1 98.88 114 SER B N 1
ATOM 1805 C CA . SER B 1 114 ? 11.438 -8.836 1.947 1 98.88 114 SER B CA 1
ATOM 1806 C C . SER B 1 114 ? 10.273 -9.18 2.871 1 98.88 114 SER B C 1
ATOM 1808 O O . SER B 1 114 ? 10.242 -8.758 4.027 1 98.88 114 SER B O 1
ATOM 1810 N N . GLY B 1 115 ? 9.25 -9.906 2.361 1 98.69 115 GLY B N 1
ATOM 1811 C CA . GLY B 1 115 ? 8.102 -10.281 3.168 1 98.69 115 GLY B CA 1
ATOM 1812 C C . GLY B 1 115 ? 6.883 -9.414 2.908 1 98.69 115 GLY B C 1
ATOM 1813 O O . GLY B 1 115 ? 5.855 -9.562 3.574 1 98.69 115 GLY B O 1
ATOM 1814 N N . ASN B 1 116 ? 6.945 -8.461 1.998 1 98.88 116 ASN B N 1
ATOM 1815 C CA . ASN B 1 116 ? 5.777 -7.68 1.607 1 98.88 116 ASN B CA 1
ATOM 1816 C C . ASN B 1 116 ? 4.793 -8.516 0.792 1 98.88 116 ASN B C 1
ATOM 1818 O O . ASN B 1 116 ? 5.195 -9.43 0.074 1 98.88 116 ASN B O 1
ATOM 1822 N N . LEU B 1 117 ? 3.592 -8.109 0.866 1 98.88 117 LEU B N 1
ATOM 1823 C CA . LEU B 1 117 ? 2.568 -8.828 0.122 1 98.88 117 LEU B CA 1
ATOM 1824 C C . LEU B 1 117 ? 2.225 -8.109 -1.176 1 98.88 117 LEU B C 1
ATOM 1826 O O . LEU B 1 117 ? 2.154 -6.875 -1.204 1 98.88 117 LEU B O 1
ATOM 1830 N N . VAL B 1 118 ? 2.027 -8.859 -2.215 1 98.94 118 VAL B N 1
ATOM 1831 C CA . VAL B 1 118 ? 1.391 -8.469 -3.467 1 98.94 118 VAL B CA 1
ATOM 1832 C C . VAL B 1 118 ? 0.144 -9.32 -3.701 1 98.94 118 VAL B C 1
ATOM 1834 O O . VAL B 1 118 ? 0.225 -10.547 -3.768 1 98.94 118 VAL B O 1
ATOM 1837 N N . GLU B 1 119 ? -0.928 -8.688 -3.844 1 98.94 119 GLU B N 1
ATOM 1838 C CA . GLU B 1 119 ? -2.15 -9.438 -4.109 1 98.94 119 GLU B CA 1
ATOM 1839 C C . GLU B 1 119 ? -2.396 -9.578 -5.609 1 98.94 119 GLU B C 1
ATOM 1841 O O . GLU B 1 119 ? -2.471 -8.578 -6.328 1 98.94 119 GLU B O 1
ATOM 1846 N N . LEU B 1 120 ? -2.457 -10.797 -6.121 1 98.88 120 LEU B N 1
ATOM 1847 C CA . LEU B 1 120 ? -2.969 -11.078 -7.461 1 98.88 120 LEU B CA 1
ATOM 1848 C C . LEU B 1 120 ? -4.477 -11.297 -7.43 1 98.88 120 LEU B C 1
ATOM 1850 O O . LEU B 1 120 ? -4.988 -11.992 -6.551 1 98.88 120 LEU B O 1
ATOM 1854 N N . PHE B 1 121 ? -5.156 -10.727 -8.359 1 98.69 121 PHE B N 1
ATOM 1855 C CA . PHE B 1 121 ? -6.613 -10.773 -8.359 1 98.69 121 PHE B CA 1
ATOM 1856 C C . PHE B 1 121 ? -7.152 -10.977 -9.773 1 98.69 121 PHE B C 1
ATOM 1858 O O . PHE B 1 121 ? -6.703 -10.32 -10.711 1 98.69 121 PHE B O 1
ATOM 1865 N N . GLN B 1 122 ? -8.047 -11.844 -9.898 1 98.56 122 GLN B N 1
ATOM 1866 C CA . GLN B 1 122 ? -8.828 -12.031 -11.109 1 98.56 122 GLN B CA 1
ATOM 1867 C C . GLN B 1 122 ? -10.312 -11.742 -10.859 1 98.56 122 GLN B C 1
ATOM 1869 O O . GLN B 1 122 ? -10.984 -12.516 -10.18 1 98.56 122 GLN B O 1
ATOM 1874 N N . PRO B 1 123 ? -10.812 -10.656 -11.391 1 96.69 123 PRO B N 1
ATOM 1875 C CA . PRO B 1 123 ? -12.242 -10.398 -11.219 1 96.69 123 PRO B CA 1
ATOM 1876 C C . PRO B 1 123 ? -13.117 -11.516 -11.773 1 96.69 123 PRO B C 1
ATOM 1878 O O . PRO B 1 123 ? -12.734 -12.195 -12.727 1 96.69 123 PRO B O 1
ATOM 1881 N N . ALA B 1 124 ? -14.281 -11.625 -11.164 1 93.44 124 ALA B N 1
ATOM 1882 C CA . ALA B 1 124 ? -15.242 -12.594 -11.68 1 93.44 124 ALA B CA 1
ATOM 1883 C C . ALA B 1 124 ? -15.672 -12.227 -13.102 1 93.44 124 ALA B C 1
ATOM 1885 O O . ALA B 1 124 ? -15.734 -11.047 -13.453 1 93.44 124 ALA B O 1
ATOM 1886 N N . LYS B 1 125 ? -15.727 -13.328 -13.969 1 81.25 125 LYS B N 1
ATOM 1887 C CA . LYS B 1 125 ? -16.188 -13.125 -15.344 1 81.25 125 LYS B CA 1
ATOM 1888 C C . LYS B 1 125 ? -17.672 -12.805 -15.383 1 81.25 125 LYS B C 1
ATOM 1890 O O . LYS B 1 125 ? -18.453 -13.289 -14.547 1 81.25 125 LYS B O 1
#

Organism: Mesorhizobium plurifarium (NCBI:txid69974)

Solvent-accessible surface area (backbone atoms only — not comparable to full-atom values): 13083 Å² total; per-residue (Å²): 126,83,58,62,35,42,32,38,39,40,29,79,47,27,64,61,49,53,51,49,41,38,71,74,68,68,28,42,80,74,52,78,54,65,65,22,28,32,31,31,32,50,89,34,33,33,42,35,35,32,5,63,74,20,82,82,22,48,60,35,85,86,62,51,59,57,47,46,23,58,54,33,27,52,46,44,81,39,94,50,52,69,61,51,49,50,52,42,46,75,72,69,53,54,59,68,49,67,79,42,76,55,92,69,21,34,35,34,39,36,46,46,98,52,49,30,41,38,32,43,30,20,68,55,133,125,85,58,62,34,43,33,38,40,39,28,78,47,25,64,61,50,53,52,49,42,38,72,74,69,68,27,41,80,74,51,80,53,65,64,22,27,32,31,32,32,50,90,32,32,33,43,34,35,31,6,63,74,20,83,80,21,48,60,36,84,86,60,51,59,56,47,48,24,58,54,33,28,51,45,45,79,40,94,49,52,69,62,51,50,52,52,42,44,74,72,67,53,53,58,68,52,67,80,44,76,55,91,71,20,36,36,35,39,36,47,48,100,52,49,31,43,38,33,44,30,20,70,54,131

Nearest PDB structures (foldseek):
  3r4q-assembly3_E-2  TM=7.831E-01  e=3.220E-09  Agrobacterium fabrum str. C58
  3r4q-assembly2_D  TM=7.491E-01  e=1.376E-09  Agrobacterium fabrum str. C58
  5umw-assembly2_B  TM=7.669E-01  e=1.391E-07  Streptomyces sp. CB03234
  1bh5-assembly1_B  TM=6.848E-01  e=9.772E-06  Homo sapiens
  7wsz-assembly1_A  TM=6.704E-01  e=2.583E-05  Homo sapiens

Secondary structure (DSSP, 8-state):
----EEEEEE-S-HHHHHHHHHHHS--EEEEEETTTEEEEEETTEEEEEE-TTSGGGSPPTTS----S--S-EEEEE-S-HHHHHHHHHHTT-EESSPPEEETTEEEEEEE-TTS-EEEEEEE--/----EEEEEE-S-HHHHHHHHHHHS--EEEEEETTTEEEEEETTEEEEEE-TTSGGGSPPTTS----S--S-EEEEE-S-HHHHHHHHHHTT-EESSPPEEETTEEEEEEE-TTS-EEEEEEE--

Radius of gyration: 17.35 Å; Cα contacts (8 Å, |Δi|>4): 599; chains: 2; bounding box: 42×47×40 Å

pLDDT: mean 96.97, std 6.47, range [42.81, 98.94]

Foldseek 3Di:
DQLADEDEFEFAAAVLQVCQCVPQPVWAWDDDDPPAWTWTDDPRYIYIYGYCPYPQQDADPVRHGDAGADDDEAEAEDADPVVSVVVCVVVVWDWPDDWDADQQWIWTWTQGPRGHTYIYTYGDD/DQLADEDEFEFAAAVLQVCQCVPQPVWAWDDDDPPAWTWTDDPRYIYIYGYCPHPQQDADPVRHGDAGADDDEAEAEDADPVVSVVVCVVVVWDWPDDWDADQQWIWTWTQGPRGHTYIYTYGDD

InterPro domains:
  IPR004360 Glyoxalase/fosfomycin resistance/dioxygenase domain [PF0090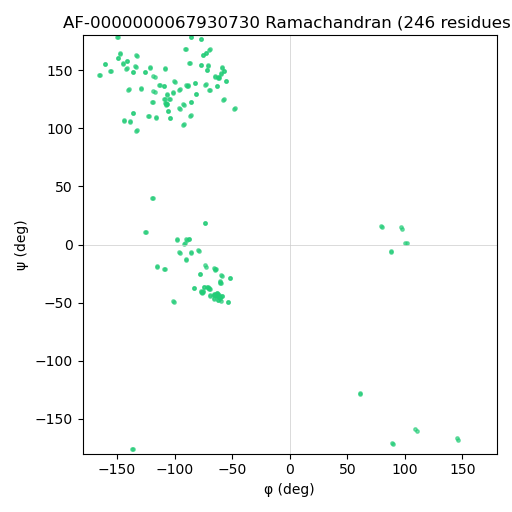3] (7-120)
  IPR029068 Glyoxalase/Bleomycin resistance protein/Dihydroxybiphenyl dioxygenase [G3DSA:3.10.180.10] (5-123)
  IPR029068 Glyoxalase/Bleomycin resistance protein/Dihydroxybiphenyl dioxygenase [SSF54593] (6-123)
  IPR037523 Vicinal oxygen chelate (VOC), core domain [PS51819] (3-123)
  IPR051785 Methylmalonyl-CoA/ethylmalonyl-CoA epimerase [PTHR43048] (6-123)